Protein AF-0000000081272903 (afdb_homodimer)

Foldseek 3Di:
DPQFAFEDEPLRLVVLCVLLPVCPVPHPSVVLSVVLVVRYDYDQLLPDDPFADAAQWWFWKDFDPDDIDIATEHDPVPDDVVVRYHYCSDQVNVQRGNDGAQDWTWGADPVGDITIMHTNGGPDDCSSVVNRND/DPQFAFEDEPLRLVVLCVLLPVCPVPHPSVVLSVVLVVRYDYDQLLPDDPFADAAQWWFWKDFDPDDIDIATEHDPVPDDVVVRYDYCSDQVNVQRGNDGAQDWTWGADPVGDITIMHTNGGPDDCSSVVNRND

Radius of gyration: 18.12 Å; Cα contacts (8 Å, |Δi|>4): 608; chains: 2; bounding box: 40×52×43 Å

pLDDT: mean 89.99, std 9.62, range [36.0, 98.69]

Solvent-accessible surface area (backbone atoms only — not comparable to full-atom values): 13978 Å² total; per-residue (Å²): 128,79,77,67,67,21,58,34,31,66,66,53,50,51,52,50,50,50,54,20,53,72,66,31,73,46,20,65,60,30,54,45,46,49,49,54,55,72,53,39,50,74,40,59,45,90,69,53,66,71,62,40,36,39,72,61,12,29,34,32,28,32,26,86,91,32,49,74,42,68,36,30,30,29,55,63,81,61,33,35,54,86,75,34,22,36,22,41,79,30,45,64,28,40,37,43,48,23,34,34,60,68,37,74,33,60,31,62,38,86,78,69,48,77,44,61,38,32,29,68,38,68,79,39,38,37,45,65,74,67,39,72,85,105,130,80,76,66,66,22,57,34,30,67,64,53,50,51,51,48,50,50,54,21,51,71,66,30,74,46,21,65,62,29,53,46,47,50,49,54,55,73,56,38,50,73,39,60,45,90,70,54,65,69,60,39,37,39,73,61,12,30,34,32,28,32,26,85,90,31,48,76,42,68,37,29,30,29,56,62,80,61,33,34,56,87,76,36,21,36,22,41,80,30,45,64,29,39,36,42,49,23,34,36,60,69,38,74,33,59,31,62,40,86,79,68,49,77,44,62,38,33,29,68,36,69,79,39,37,38,46,64,72,67,38,70,85,106

Sequence (268 aa):
MSAAVIYLTELDLTRLENAAGRAGSGSPLAGLVDDLIARANVVPGDRIPADVVTMNSVVRVHAGAGTAQEWTLVYPDEANLAAARLSVLSPMGAALLGGRAGDEVHYAAPDGSTHALRIDVIVFQPEAAGHYTLMSAAVIYLTELDLTRLENAAGRAGSGSPLAGLVDDLIARANVVPGDRIPADVVTMNSVVRVHAGAGTAQEWTLVYPDEANLAAARLSVLSPMGAALLGGRAGDEVHYAAPDGSTHALRIDVIVFQPEAAGHYTL

Nearest PDB structures (foldseek):
  3bmb-assembly2_B  TM=7.850E-01  e=1.274E-12  Escherichia coli
  2pn0-assembly2_C  TM=7.617E-01  e=2.026E-10  Nitrosomonas europaea
  2pn0-assembly1_D  TM=7.521E-01  e=4.570E-10  Nitrosomonas europaea
  1grj-assembly1_A  TM=5.398E-01  e=1.660E-06  Escherichia coli
  6rin-assembly1_F  TM=5.614E-01  e=6.179E-06  Escherichia coli K-12

Organism: Ralstonia solanacearum (NCBI:txid305)

InterPro domains:
  IPR001437 Transcription elongation factor, GreA/GreB, C-terminal [PF01272] (49-119)
  IPR018151 Transcription elongation factor, GreA/GreB, conserved site [PS00830] (87-103)
  IPR023459 Transcription elongation factor GreA/GreB family [PTHR30437] (35-119)
  IPR036953 Transcription elongation factor GreA/GreB, C-terminal domain superfamily [G3DSA:3.10.50.30] (45-134)

Structure (mmCIF, N/CA/C/O backbone):
data_AF-0000000081272903-model_v1
#
loop_
_entity.id
_entity.type
_entity.pdbx_description
1 polymer 'Nucleoside diphosphate kinase regulator'
#
loop_
_atom_site.group_PDB
_atom_site.id
_atom_site.type_symbol
_atom_site.label_atom_id
_atom_site.label_alt_id
_atom_site.label_comp_id
_atom_site.label_asym_id
_atom_site.label_entity_id
_atom_site.label_seq_id
_atom_site.pdbx_PDB_ins_code
_atom_site.Cartn_x
_atom_site.Cartn_y
_atom_site.Cartn_z
_atom_site.occupancy
_atom_site.B_iso_or_equiv
_atom_site.auth_seq_id
_atom_site.auth_comp_id
_atom_site.auth_asym_id
_atom_site.auth_atom_id
_atom_site.pdbx_PDB_model_num
ATOM 1 N N . MET A 1 1 ? 3.104 2.467 22.656 1 36 1 MET A N 1
ATOM 2 C CA . MET A 1 1 ? 3.127 3.887 22.312 1 36 1 MET A CA 1
ATOM 3 C C . MET A 1 1 ? 1.883 4.277 21.531 1 36 1 MET A C 1
ATOM 5 O O . MET A 1 1 ? 1.346 3.473 20.766 1 36 1 MET A O 1
ATOM 9 N N . SER A 1 2 ? 1.029 5.129 22.047 1 46.06 2 SER A N 1
ATOM 10 C CA . SER A 1 2 ? -0.26 5.582 21.531 1 46.06 2 SER A CA 1
ATOM 11 C C . SER A 1 2 ? -0.153 6.016 20.078 1 46.06 2 SER A C 1
ATOM 13 O O . SER A 1 2 ? 0.824 6.66 19.688 1 46.06 2 SER A O 1
ATOM 15 N N . ALA A 1 3 ? -0.714 5.215 19.188 1 59.06 3 ALA A N 1
ATOM 16 C CA . ALA A 1 3 ? -0.724 5.664 17.797 1 59.06 3 ALA A CA 1
ATOM 17 C C . ALA A 1 3 ? -1.002 7.164 17.719 1 59.06 3 ALA A C 1
ATOM 19 O O . ALA A 1 3 ? -1.791 7.703 18.5 1 59.06 3 ALA A O 1
ATOM 20 N N . ALA A 1 4 ? -0.031 7.922 17.047 1 65.81 4 ALA A N 1
ATOM 21 C CA . ALA A 1 4 ? -0.204 9.359 16.828 1 65.81 4 ALA A CA 1
ATOM 22 C C . ALA A 1 4 ? -1.634 9.68 16.406 1 65.81 4 ALA A C 1
ATOM 24 O O . ALA A 1 4 ? -2.297 8.875 15.766 1 65.81 4 ALA A O 1
ATOM 25 N N . VAL A 1 5 ? -2.156 10.727 17.078 1 82.38 5 VAL A N 1
ATOM 26 C CA . VAL A 1 5 ? -3.459 11.242 16.672 1 82.38 5 VAL A CA 1
ATOM 27 C C . VAL A 1 5 ? -3.416 11.664 15.203 1 82.38 5 VAL A C 1
ATOM 29 O O . VAL A 1 5 ? -2.498 12.375 14.781 1 82.38 5 VAL A O 1
ATOM 32 N N . ILE A 1 6 ? -4.34 11.031 14.43 1 92.25 6 ILE A N 1
ATOM 33 C CA . ILE A 1 6 ? -4.445 11.391 13.016 1 92.25 6 ILE A CA 1
ATOM 34 C C . ILE A 1 6 ? -5.512 12.469 12.836 1 92.25 6 ILE A C 1
ATOM 36 O O . ILE A 1 6 ? -6.566 12.414 13.477 1 92.25 6 ILE A O 1
ATOM 40 N N . TYR A 1 7 ? -5.207 13.477 12.062 1 94.19 7 TYR A N 1
ATOM 41 C CA . TYR A 1 7 ? -6.148 14.555 11.781 1 94.19 7 TYR A CA 1
ATOM 42 C C . TYR A 1 7 ? -6.703 14.438 10.367 1 94.19 7 TYR A C 1
ATOM 44 O O . TYR A 1 7 ? -5.945 14.281 9.406 1 94.19 7 TYR A O 1
ATOM 52 N N . LEU A 1 8 ? -7.996 14.469 10.273 1 95 8 LEU A N 1
ATOM 53 C CA . LEU A 1 8 ? -8.695 14.531 8.992 1 95 8 LEU A CA 1
ATOM 54 C C . LEU A 1 8 ? -9.695 15.68 8.977 1 95 8 LEU A C 1
ATOM 56 O O . LEU A 1 8 ? -10.273 16.016 10.008 1 95 8 LEU A O 1
ATOM 60 N N . THR A 1 9 ? -9.82 16.281 7.801 1 96.31 9 THR A N 1
ATOM 61 C CA . THR A 1 9 ? -10.953 17.172 7.621 1 96.31 9 THR A CA 1
ATOM 62 C C . THR A 1 9 ? -12.203 16.406 7.195 1 96.31 9 THR A C 1
ATOM 64 O O . THR A 1 9 ? -12.109 15.234 6.809 1 96.31 9 THR A O 1
ATOM 67 N N . GLU A 1 10 ? -13.344 17.109 7.309 1 95.06 10 GLU A N 1
ATOM 68 C CA . GLU A 1 10 ? -14.57 16.484 6.82 1 95.06 10 GLU A CA 1
ATOM 69 C C . GLU A 1 10 ? -14.477 16.172 5.332 1 95.06 10 GLU A C 1
ATOM 71 O O . GLU A 1 10 ? -15.008 15.156 4.871 1 95.06 10 GLU A O 1
ATOM 76 N N . LEU A 1 11 ? -13.859 17.047 4.676 1 95.75 11 LEU A N 1
ATOM 77 C CA . LEU A 1 11 ? -13.672 16.844 3.244 1 95.75 11 LEU A CA 1
ATOM 78 C C . LEU A 1 11 ? -12.82 15.609 2.977 1 95.75 11 LEU A C 1
ATOM 80 O O . LEU A 1 11 ? -13.156 14.781 2.123 1 95.75 11 LEU A O 1
ATOM 84 N N . ASP A 1 12 ? -11.781 15.461 3.664 1 96.06 12 ASP A N 1
ATOM 85 C CA . ASP A 1 12 ? -10.898 14.312 3.496 1 96.06 12 ASP A CA 1
ATOM 86 C C . ASP A 1 12 ? -11.602 13.016 3.883 1 96.06 12 ASP A C 1
ATOM 88 O O . ASP A 1 12 ? -11.391 11.977 3.25 1 96.06 12 ASP A O 1
ATOM 92 N N . LEU A 1 13 ? -12.375 13.125 4.934 1 95.06 13 LEU A N 1
ATOM 93 C CA . LEU A 1 13 ? -13.164 11.961 5.34 1 95.06 13 LEU A CA 1
ATOM 94 C C . LEU A 1 13 ? -14.086 11.508 4.211 1 95.06 13 LEU A C 1
ATOM 96 O O . LEU A 1 13 ? -14.141 10.32 3.895 1 95.06 13 LEU A O 1
ATOM 100 N N . THR A 1 14 ? -14.719 12.438 3.605 1 95.25 14 THR A N 1
ATOM 101 C CA . THR A 1 14 ? -15.641 12.141 2.518 1 95.25 14 THR A CA 1
ATOM 102 C C . THR A 1 14 ? -14.898 11.547 1.323 1 95.25 14 THR A C 1
ATOM 104 O O . THR A 1 14 ? -15.352 10.57 0.725 1 95.25 14 THR A O 1
ATOM 107 N N . ARG A 1 15 ? -13.766 12.055 1.042 1 94.62 15 ARG A N 1
ATOM 108 C CA . ARG A 1 15 ? -12.977 11.578 -0.086 1 94.62 15 ARG A CA 1
ATOM 109 C C . ARG A 1 15 ? -12.484 10.156 0.15 1 94.62 15 ARG A C 1
ATOM 111 O O . ARG A 1 15 ? -12.5 9.328 -0.763 1 94.62 15 ARG A O 1
ATOM 118 N N . LEU A 1 16 ? -12.055 9.875 1.383 1 93 16 LEU A N 1
ATOM 119 C CA . LEU A 1 16 ? -11.602 8.531 1.725 1 93 16 LEU A CA 1
ATOM 120 C C . LEU A 1 16 ? -12.758 7.535 1.661 1 93 16 LEU A C 1
ATOM 122 O O . LEU A 1 16 ? -12.594 6.426 1.147 1 93 16 LEU A O 1
ATOM 126 N N . GLU A 1 17 ? -13.883 7.953 2.115 1 91.12 17 GLU A N 1
ATOM 127 C CA . GLU A 1 17 ? -15.07 7.098 2.062 1 91.12 17 GLU A CA 1
ATOM 128 C C . GLU A 1 17 ? -15.477 6.816 0.621 1 91.12 17 GLU A C 1
ATOM 130 O O . GLU A 1 17 ? -15.891 5.699 0.295 1 91.12 17 GLU A O 1
ATOM 135 N N . ASN A 1 18 ? -15.375 7.867 -0.172 1 90.38 18 ASN A N 1
ATOM 136 C CA . ASN A 1 18 ? -15.695 7.691 -1.585 1 90.38 18 ASN A CA 1
ATOM 137 C C . ASN A 1 18 ? -14.75 6.699 -2.256 1 90.38 18 ASN A C 1
ATOM 139 O O . ASN A 1 18 ? -15.18 5.887 -3.078 1 90.38 18 ASN A O 1
ATOM 143 N N . ALA A 1 19 ? -13.492 6.77 -1.883 1 84.88 19 ALA A N 1
ATOM 144 C CA . ALA A 1 19 ? -12.516 5.824 -2.416 1 84.88 19 ALA A CA 1
ATOM 145 C C . ALA A 1 19 ? -12.867 4.395 -2.018 1 84.88 19 ALA A C 1
ATOM 147 O O . ALA A 1 19 ? -12.797 3.479 -2.842 1 84.88 19 ALA A O 1
ATOM 148 N N . ALA A 1 20 ? -13.25 4.207 -0.806 1 84.12 20 ALA A N 1
ATOM 149 C CA . ALA A 1 20 ? -13.664 2.896 -0.312 1 84.12 20 ALA A CA 1
ATOM 150 C C . ALA A 1 20 ? -14.898 2.393 -1.056 1 84.12 20 ALA A C 1
ATOM 152 O O . ALA A 1 20 ? -15 1.205 -1.367 1 84.12 20 ALA A O 1
ATOM 153 N N . GLY A 1 21 ? -15.781 3.289 -1.26 1 82.25 21 GLY A N 1
ATOM 154 C CA . GLY A 1 21 ? -17 2.934 -1.964 1 82.25 21 GLY A CA 1
ATOM 155 C C . GLY A 1 21 ? -16.766 2.484 -3.393 1 82.25 21 GLY A C 1
ATOM 156 O O . GLY A 1 21 ? -17.406 1.561 -3.879 1 82.25 21 GLY A O 1
ATOM 157 N N . ARG A 1 22 ? -15.891 3.109 -4.031 1 78.06 22 ARG A N 1
ATOM 158 C CA . ARG A 1 22 ? -15.57 2.762 -5.414 1 78.06 22 ARG A CA 1
ATOM 159 C C . ARG A 1 22 ? -14.961 1.365 -5.5 1 78.06 22 ARG A C 1
ATOM 161 O O . ARG A 1 22 ? -15.125 0.674 -6.508 1 78.06 22 ARG A O 1
ATOM 168 N N . ALA A 1 23 ? -14.227 0.966 -4.5 1 73.44 23 ALA A N 1
ATOM 169 C CA . ALA A 1 23 ? -13.648 -0.373 -4.457 1 73.44 23 ALA A CA 1
ATOM 170 C C . ALA A 1 23 ? -14.727 -1.435 -4.27 1 73.44 23 ALA A C 1
ATOM 172 O O . ALA A 1 23 ? -14.5 -2.615 -4.551 1 73.44 23 ALA A O 1
ATOM 173 N N . GLY A 1 24 ? -15.977 -1.037 -3.896 1 70.31 24 GLY A N 1
ATOM 174 C CA . GLY A 1 24 ? -17.078 -1.964 -3.719 1 70.31 24 GLY A CA 1
ATOM 175 C C . GLY A 1 24 ? -17.375 -2.273 -2.262 1 70.31 24 GLY A C 1
ATOM 176 O O . GLY A 1 24 ? -16.469 -2.26 -1.426 1 70.31 24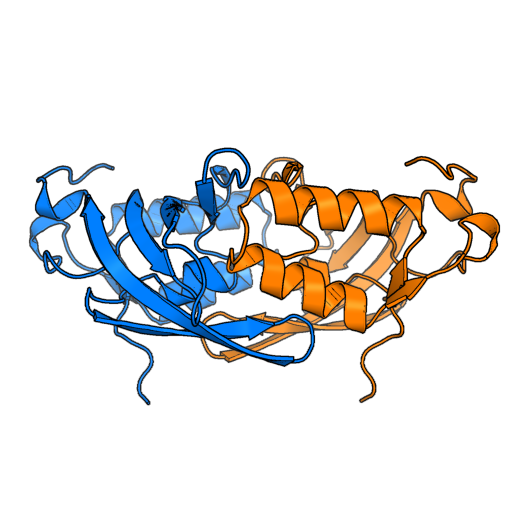 GLY A O 1
ATOM 177 N N . SER A 1 25 ? -18.656 -2.412 -2.043 1 65.19 25 SER A N 1
ATOM 178 C CA . SER A 1 25 ? -19.094 -2.756 -0.697 1 65.19 25 SER A CA 1
ATOM 179 C C . SER A 1 25 ? -18.453 -4.055 -0.219 1 65.19 25 SER A C 1
ATOM 181 O O . SER A 1 25 ? -18.422 -5.047 -0.952 1 65.19 25 SER A O 1
ATOM 183 N N . GLY A 1 26 ? -17.938 -3.951 0.959 1 72.81 26 GLY A N 1
ATOM 184 C CA . GLY A 1 26 ? -17.312 -5.145 1.512 1 72.81 26 GLY A CA 1
ATOM 185 C C . GLY A 1 26 ? -15.906 -5.379 0.997 1 72.81 26 GLY A C 1
ATOM 186 O O . GLY A 1 26 ? -15.336 -6.453 1.198 1 72.81 26 GLY A O 1
ATOM 187 N N . SER A 1 27 ? -15.477 -4.379 0.275 1 83.06 27 SER A N 1
ATOM 188 C CA . SER A 1 27 ? -14.125 -4.488 -0.263 1 83.06 27 SER A CA 1
ATOM 189 C C . SER A 1 27 ? -13.078 -4.449 0.849 1 83.06 27 SER A C 1
ATOM 191 O O . SER A 1 27 ? -13.234 -3.723 1.831 1 83.06 27 SER A O 1
ATOM 193 N N . PRO A 1 28 ? -12.047 -5.293 0.738 1 81.62 28 PRO A N 1
ATOM 194 C CA . PRO A 1 28 ? -10.945 -5.227 1.703 1 81.62 28 PRO A CA 1
ATOM 195 C C . PRO A 1 28 ? -10.383 -3.818 1.855 1 81.62 28 PRO A C 1
ATOM 197 O O . PRO A 1 28 ? -9.969 -3.43 2.951 1 81.62 28 PRO A O 1
ATOM 200 N N . LEU A 1 29 ? -10.453 -3.096 0.791 1 82.31 29 LEU A N 1
ATOM 201 C CA . LEU A 1 29 ? -9.984 -1.713 0.838 1 82.31 29 LEU A CA 1
ATOM 202 C C . LEU A 1 29 ? -10.883 -0.868 1.736 1 82.31 29 LEU A C 1
ATOM 204 O O . LEU A 1 29 ? -10.406 0.029 2.434 1 82.31 29 LEU A O 1
ATOM 208 N N . ALA A 1 30 ? -12.117 -1.149 1.712 1 86.88 30 ALA A N 1
ATOM 209 C CA . ALA A 1 30 ? -13.062 -0.449 2.58 1 86.88 30 ALA A CA 1
ATOM 210 C C . ALA A 1 30 ? -12.719 -0.67 4.051 1 86.88 30 ALA A C 1
ATOM 212 O O . ALA A 1 30 ? -12.828 0.251 4.863 1 86.88 30 ALA A O 1
ATOM 213 N N . GLY A 1 31 ? -12.328 -1.865 4.348 1 86.12 31 GLY A N 1
ATOM 214 C CA . GLY A 1 31 ? -11.922 -2.152 5.715 1 86.12 31 GLY A CA 1
ATOM 215 C C . GLY A 1 31 ? -10.719 -1.343 6.16 1 86.12 31 GLY A C 1
ATOM 216 O O . GLY A 1 31 ? -10.664 -0.864 7.293 1 86.12 31 GLY A O 1
ATOM 217 N N . LEU A 1 32 ? -9.789 -1.193 5.305 1 87.62 32 LEU A N 1
ATOM 218 C CA . LEU A 1 32 ? -8.594 -0.414 5.609 1 87.62 32 LEU A CA 1
ATOM 219 C C . LEU A 1 32 ? -8.945 1.057 5.816 1 87.62 32 LEU A C 1
ATOM 221 O O . LEU A 1 32 ? -8.406 1.703 6.719 1 87.62 32 LEU A O 1
ATOM 225 N N . VAL A 1 33 ? -9.773 1.562 5.004 1 89.12 33 VAL A N 1
ATOM 226 C CA . VAL A 1 33 ? -10.219 2.947 5.129 1 89.12 33 VAL A CA 1
ATOM 227 C C . VAL A 1 33 ? -10.93 3.143 6.469 1 89.12 33 VAL A C 1
ATOM 229 O O . VAL A 1 33 ? -10.68 4.125 7.168 1 89.12 33 VAL A O 1
ATOM 232 N N . ASP A 1 34 ? -11.805 2.203 6.766 1 88.44 34 ASP A N 1
ATOM 233 C CA . ASP A 1 34 ? -12.523 2.264 8.039 1 88.44 34 ASP A CA 1
ATOM 234 C C . ASP A 1 34 ? -11.547 2.311 9.211 1 88.44 34 ASP A C 1
ATOM 236 O O . ASP A 1 34 ? -11.766 3.057 10.172 1 88.44 34 ASP A O 1
ATOM 240 N N . ASP A 1 35 ? -10.562 1.565 9.148 1 87.88 35 ASP A N 1
ATOM 241 C CA . ASP A 1 35 ? -9.555 1.533 10.211 1 87.88 35 ASP A CA 1
ATOM 242 C C . ASP A 1 35 ? -8.852 2.881 10.336 1 87.88 35 ASP A C 1
ATOM 244 O O . ASP A 1 35 ? -8.586 3.344 11.453 1 87.88 35 ASP A O 1
ATOM 248 N N . LEU A 1 36 ? -8.547 3.443 9.219 1 88.25 36 LEU A N 1
ATOM 249 C CA . LEU A 1 36 ? -7.91 4.754 9.211 1 88.25 36 LEU A CA 1
ATOM 250 C C . LEU A 1 36 ? -8.82 5.805 9.844 1 88.25 36 LEU A C 1
ATOM 252 O O . LEU A 1 36 ? -8.383 6.578 10.695 1 88.25 36 LEU A O 1
ATOM 256 N N . ILE A 1 37 ? -10.031 5.773 9.484 1 89.25 37 ILE A N 1
ATOM 257 C CA . ILE A 1 37 ? -11.008 6.754 9.945 1 89.25 37 ILE A CA 1
ATOM 258 C C . ILE A 1 37 ? -11.242 6.582 11.445 1 89.25 37 ILE A C 1
ATOM 260 O O . ILE A 1 37 ? -11.422 7.562 12.172 1 89.25 37 ILE A O 1
ATOM 264 N N . ALA A 1 38 ? -11.242 5.375 11.875 1 88.44 38 ALA A N 1
ATOM 265 C CA . ALA A 1 38 ? -11.492 5.078 13.281 1 88.44 38 ALA A CA 1
ATOM 266 C C . ALA A 1 38 ? -10.422 5.711 14.172 1 88.44 38 ALA A C 1
ATOM 268 O O . ALA A 1 38 ? -10.672 5.992 15.352 1 88.44 38 ALA A O 1
ATOM 269 N N . ARG A 1 39 ? -9.328 6.027 13.656 1 88.5 39 ARG A N 1
ATOM 270 C CA . ARG A 1 39 ? -8.219 6.598 14.414 1 88.5 39 ARG A CA 1
ATOM 271 C C . ARG A 1 39 ? -8.211 8.125 14.32 1 88.5 39 ARG A C 1
ATOM 273 O O . ARG A 1 39 ? -7.496 8.797 15.062 1 88.5 39 ARG A O 1
ATOM 280 N N . ALA A 1 40 ? -8.984 8.625 13.508 1 91.69 40 ALA A N 1
ATOM 281 C CA . ALA A 1 40 ? -8.828 10.016 13.109 1 91.69 40 ALA A CA 1
ATOM 282 C C . ALA A 1 40 ? -9.602 10.953 14.031 1 91.69 40 ALA A C 1
ATOM 284 O O . ALA A 1 40 ? -10.719 10.633 14.453 1 91.69 40 ALA A O 1
ATOM 285 N N . ASN A 1 41 ? -9.023 12.023 14.414 1 94.44 41 ASN A N 1
ATOM 286 C CA . ASN A 1 41 ? -9.711 13.211 14.906 1 94.44 41 ASN A CA 1
ATOM 287 C C . ASN A 1 41 ? -10.156 14.117 13.766 1 94.44 41 ASN A C 1
ATOM 289 O O . ASN A 1 41 ? -9.336 14.773 13.125 1 94.44 41 ASN A O 1
ATOM 293 N N . VAL A 1 42 ? -11.484 14.156 13.547 1 95.69 42 VAL A N 1
ATOM 294 C CA . VAL A 1 42 ? -12.016 14.938 12.438 1 95.69 42 VAL A CA 1
ATOM 295 C C . VAL A 1 42 ? -12.227 16.391 12.875 1 95.69 42 VAL A C 1
ATOM 297 O O . VAL A 1 42 ? -13.016 16.656 13.781 1 95.69 42 VAL A O 1
ATOM 300 N N . VAL A 1 43 ? -11.578 17.344 12.227 1 95.81 43 VAL A N 1
ATOM 301 C CA . VAL A 1 43 ? -11.641 18.75 12.609 1 95.81 43 VAL A CA 1
ATOM 302 C C . VAL A 1 43 ? -11.719 19.625 11.359 1 95.81 43 VAL A C 1
ATOM 304 O O . VAL A 1 43 ? -11.352 19.188 10.266 1 95.81 43 VAL A O 1
ATOM 307 N N . PRO A 1 44 ? -12.297 20.875 11.555 1 96.12 44 PRO A N 1
ATOM 308 C CA . PRO A 1 44 ? -12.188 21.828 10.438 1 96.12 44 PRO A CA 1
ATOM 309 C C . PRO A 1 44 ? -10.742 22.094 10.031 1 96.12 44 PRO A C 1
ATOM 311 O O . PRO A 1 44 ? -9.836 22.016 10.867 1 96.12 44 PRO A O 1
ATOM 314 N N . GLY A 1 45 ? -10.562 22.375 8.727 1 95.38 45 GLY A N 1
ATOM 315 C CA . GLY A 1 45 ? -9.234 22.578 8.18 1 95.38 45 GLY A CA 1
ATOM 316 C C . GLY A 1 45 ? -8.438 23.625 8.938 1 95.38 45 GLY A C 1
ATOM 317 O O . GLY A 1 45 ? -7.219 23.5 9.094 1 95.38 45 GLY A O 1
ATOM 318 N N . ASP A 1 46 ? -9.102 24.656 9.43 1 95.12 46 ASP A N 1
ATOM 319 C CA . ASP A 1 46 ? -8.414 25.75 10.094 1 95.12 46 ASP A CA 1
ATOM 320 C C . ASP A 1 46 ? -8.039 25.391 11.531 1 95.12 46 ASP A C 1
ATOM 322 O O . ASP A 1 46 ? -7.371 26.156 12.219 1 95.12 46 ASP A O 1
ATOM 326 N N . ARG A 1 47 ? -8.367 24.172 11.984 1 95.75 47 ARG A N 1
ATOM 327 C CA . ARG A 1 47 ? -8.031 23.703 13.328 1 95.75 47 ARG A CA 1
ATOM 328 C C . ARG A 1 47 ? -6.938 22.641 13.281 1 95.75 47 ARG A C 1
ATOM 330 O O . ARG A 1 47 ? -6.523 22.125 14.312 1 95.75 47 ARG A O 1
ATOM 337 N N . ILE A 1 48 ? -6.473 22.344 12.078 1 95.31 48 ILE A N 1
ATOM 338 C CA . ILE A 1 48 ? -5.379 21.391 11.93 1 95.31 48 ILE A CA 1
ATOM 339 C C . ILE A 1 48 ? -4.062 22.047 12.344 1 95.31 48 ILE A C 1
ATOM 341 O O . ILE A 1 48 ? -3.713 23.125 11.836 1 95.31 48 ILE A O 1
ATOM 345 N N . PRO A 1 49 ? -3.398 21.344 13.281 1 95.62 49 PRO A N 1
ATOM 346 C CA . PRO A 1 49 ? -2.072 21.875 13.594 1 95.62 49 PRO A CA 1
ATOM 347 C C . PRO A 1 49 ? -1.162 21.953 12.367 1 95.62 49 PRO A C 1
ATOM 349 O O . PRO A 1 49 ? -1.187 21.047 11.531 1 95.62 49 PRO A O 1
ATOM 352 N N . ALA A 1 50 ? -0.323 22.969 12.289 1 95.38 50 ALA A N 1
ATOM 353 C CA . ALA A 1 50 ? 0.487 23.25 11.102 1 95.38 50 ALA A CA 1
ATOM 354 C C . ALA A 1 50 ? 1.645 22.266 10.984 1 95.38 50 ALA A C 1
ATOM 356 O O . ALA A 1 50 ? 2.27 22.141 9.93 1 95.38 50 ALA A O 1
ATOM 357 N N . ASP A 1 51 ? 1.885 21.531 12.023 1 95.06 51 ASP A N 1
ATOM 358 C CA . ASP A 1 51 ? 3.1 20.719 12.047 1 95.06 51 ASP A CA 1
ATOM 359 C C . ASP A 1 51 ? 2.766 19.234 11.984 1 95.06 51 ASP A C 1
ATOM 361 O O . ASP A 1 51 ? 3.551 18.391 12.438 1 95.06 51 ASP A O 1
ATOM 365 N N . VAL A 1 52 ? 1.618 18.906 11.484 1 96.81 52 VAL A N 1
ATOM 366 C CA . VAL A 1 52 ? 1.242 17.5 11.352 1 96.81 52 VAL A CA 1
ATOM 367 C C . VAL A 1 52 ? 1.063 17.156 9.875 1 96.81 52 VAL A C 1
ATOM 369 O O . VAL A 1 52 ? 0.683 18.016 9.07 1 96.81 52 VAL A O 1
ATOM 372 N N . VAL A 1 53 ? 1.397 15.938 9.531 1 97.81 53 VAL A N 1
ATOM 373 C CA . VAL A 1 53 ? 1.18 15.445 8.172 1 97.81 53 VAL A CA 1
ATOM 374 C C . VAL A 1 53 ? -0.312 15.211 7.945 1 97.81 53 VAL A C 1
ATOM 376 O O . VAL A 1 53 ? -0.964 14.516 8.727 1 97.81 53 VAL A O 1
ATOM 379 N N . THR A 1 54 ? -0.894 15.82 6.953 1 97.56 54 THR A N 1
ATOM 380 C CA . THR A 1 54 ? -2.279 15.617 6.539 1 97.56 54 THR A CA 1
ATOM 381 C C . THR A 1 54 ? -2.348 15.141 5.09 1 97.56 54 THR A C 1
ATOM 383 O O . THR A 1 54 ? -1.315 14.922 4.457 1 97.56 54 THR A O 1
ATOM 386 N N . MET A 1 55 ? -3.557 14.867 4.602 1 97.06 55 MET A N 1
ATOM 387 C CA . MET A 1 55 ? -3.691 14.523 3.188 1 97.06 55 MET A CA 1
ATOM 388 C C . MET A 1 55 ? -3.086 15.609 2.303 1 97.06 55 MET A C 1
ATOM 390 O O . MET A 1 55 ? -3.186 16.797 2.611 1 97.06 55 MET A O 1
ATOM 394 N N . ASN A 1 56 ? -2.41 15.141 1.251 1 98.12 56 ASN A N 1
ATOM 395 C CA . ASN A 1 56 ? -1.787 15.992 0.243 1 98.12 56 ASN A CA 1
ATOM 396 C C . ASN A 1 56 ? -0.608 16.766 0.819 1 98.12 56 ASN A C 1
ATOM 398 O O . ASN A 1 56 ? -0.116 17.719 0.194 1 98.12 56 ASN A O 1
ATOM 402 N N . SER A 1 57 ? -0.163 16.391 1.975 1 98.38 57 SER A N 1
ATOM 403 C CA . SER A 1 57 ? 1.093 16.938 2.477 1 98.38 57 SER A CA 1
ATOM 404 C C . SER A 1 57 ? 2.279 16.438 1.656 1 98.38 57 SER A C 1
ATOM 406 O O . SER A 1 57 ? 2.26 15.32 1.14 1 98.38 57 SER A O 1
ATOM 408 N N . VAL A 1 58 ? 3.24 17.297 1.53 1 98.5 58 VAL A N 1
ATOM 409 C CA . VAL A 1 58 ? 4.551 16.906 1.021 1 98.5 58 VAL A CA 1
ATOM 410 C C . VAL A 1 58 ? 5.543 16.797 2.174 1 98.5 58 VAL A C 1
ATOM 412 O O . VAL A 1 58 ? 5.723 17.75 2.938 1 98.5 58 VAL A O 1
ATOM 415 N N . VAL A 1 59 ? 6.121 15.625 2.312 1 98 59 VAL A N 1
ATOM 416 C CA . VAL A 1 59 ? 7.023 15.383 3.434 1 98 59 VAL A CA 1
ATOM 417 C C . VAL A 1 59 ? 8.375 14.891 2.912 1 98 59 VAL A C 1
ATOM 419 O O . VAL A 1 59 ? 8.438 14.18 1.905 1 98 59 VAL A O 1
ATOM 422 N N . ARG A 1 60 ? 9.406 15.344 3.535 1 97.81 60 ARG A N 1
ATOM 423 C CA . ARG A 1 60 ? 10.734 14.781 3.328 1 97.81 60 ARG A CA 1
ATOM 424 C C . ARG A 1 60 ? 11.078 13.766 4.418 1 97.81 60 ARG A C 1
ATOM 426 O O . ARG A 1 60 ? 11 14.078 5.605 1 97.81 60 ARG A O 1
ATOM 433 N N . VAL A 1 61 ? 11.414 12.562 3.951 1 96.19 61 VAL A N 1
ATOM 434 C CA . VAL A 1 61 ? 11.633 11.477 4.898 1 96.19 61 VAL A CA 1
ATOM 435 C C . VAL A 1 61 ? 12.914 10.734 4.535 1 96.19 61 VAL A C 1
ATOM 437 O O . VAL A 1 61 ? 13.406 10.836 3.408 1 96.19 61 VAL A O 1
ATOM 440 N N . HIS A 1 62 ? 13.445 10.016 5.5 1 94.88 62 HIS A N 1
ATOM 441 C CA . HIS A 1 62 ? 14.523 9.078 5.215 1 94.88 62 HIS A CA 1
ATOM 442 C C . HIS A 1 62 ? 14.438 7.852 6.125 1 94.88 62 HIS A C 1
ATOM 444 O O . HIS A 1 62 ? 13.875 7.922 7.215 1 94.88 62 HIS A O 1
ATOM 450 N N . ALA A 1 63 ? 14.93 6.766 5.605 1 90.38 63 ALA A N 1
ATOM 451 C CA . ALA A 1 63 ? 15.047 5.523 6.363 1 90.38 63 ALA A CA 1
ATOM 452 C C . ALA A 1 63 ? 16.5 5.223 6.715 1 90.38 63 ALA A C 1
ATOM 454 O O . ALA A 1 63 ? 17.344 5.09 5.824 1 90.38 63 ALA A O 1
ATOM 455 N N . GLY A 1 64 ? 16.719 5.09 8 1 87.94 64 GLY A N 1
ATOM 456 C CA . GLY A 1 64 ? 18.078 4.82 8.43 1 87.94 64 GLY A CA 1
ATOM 457 C C . GLY A 1 64 ? 19.078 5.816 7.875 1 87.94 64 GLY A C 1
ATOM 458 O O . GLY A 1 64 ? 18.906 7.027 8.016 1 87.94 64 GLY A O 1
ATOM 459 N N . ALA A 1 65 ? 20.125 5.223 7.219 1 83.62 65 ALA A N 1
ATOM 460 C CA . ALA A 1 65 ? 21.188 6.059 6.68 1 83.62 65 ALA A CA 1
ATOM 461 C C . ALA A 1 65 ? 20.938 6.379 5.207 1 83.62 65 ALA A C 1
ATOM 463 O O . ALA A 1 65 ? 21.859 6.82 4.5 1 83.62 65 ALA A O 1
ATOM 464 N N . GLY A 1 66 ? 19.797 6.141 4.809 1 84.81 66 GLY A N 1
ATOM 465 C CA . GLY A 1 66 ? 19.5 6.355 3.402 1 84.81 66 GLY A CA 1
ATOM 466 C C . GLY A 1 66 ? 19.312 7.82 3.047 1 84.81 66 GLY A C 1
ATOM 467 O O . GLY A 1 66 ? 19.391 8.688 3.92 1 84.81 66 GLY A O 1
ATOM 468 N N . THR A 1 67 ? 19.125 8.039 1.791 1 87.94 67 THR A N 1
ATOM 469 C CA . THR A 1 67 ? 18.953 9.398 1.282 1 87.94 67 THR A CA 1
ATOM 470 C C . THR A 1 67 ? 17.531 9.891 1.553 1 87.94 67 THR A C 1
ATOM 472 O O . THR A 1 67 ? 16.578 9.125 1.472 1 87.94 67 THR A O 1
ATOM 475 N N . ALA A 1 68 ? 17.484 11.227 1.858 1 93.19 68 ALA A N 1
ATOM 476 C CA . ALA A 1 68 ? 16.172 11.852 2.066 1 93.19 68 ALA A CA 1
ATOM 477 C C . ALA A 1 68 ? 15.383 11.906 0.765 1 93.19 68 ALA A C 1
ATOM 479 O O . ALA A 1 68 ? 15.945 12.172 -0.301 1 93.19 68 ALA A O 1
ATOM 480 N N . GLN A 1 69 ? 14.109 11.609 0.907 1 93.38 69 GLN A N 1
ATOM 481 C CA . GLN A 1 69 ? 13.211 11.648 -0.241 1 93.38 69 GLN A CA 1
ATOM 482 C C . GLN A 1 69 ? 11.922 12.398 0.094 1 93.38 69 GLN A C 1
ATOM 484 O O . GLN A 1 69 ? 11.445 12.352 1.231 1 93.38 69 GLN A O 1
ATOM 489 N N . GLU A 1 70 ? 11.391 12.992 -0.958 1 95.62 70 GLU A N 1
ATOM 490 C CA . GLU A 1 70 ? 10.125 13.695 -0.769 1 95.62 70 GLU A CA 1
ATOM 491 C C . GLU A 1 70 ? 8.953 12.883 -1.319 1 95.62 70 GLU A C 1
ATOM 493 O O . GLU A 1 70 ? 9.062 12.281 -2.391 1 95.62 70 GLU A O 1
ATOM 498 N N . TRP A 1 71 ? 7.934 12.875 -0.536 1 94.88 71 TRP A N 1
ATOM 499 C CA . TRP A 1 71 ? 6.711 12.164 -0.904 1 94.88 71 TRP A CA 1
ATOM 500 C C . TRP A 1 71 ? 5.484 13.047 -0.689 1 94.88 71 TRP A C 1
ATOM 502 O O . TRP A 1 71 ? 5.438 13.836 0.26 1 94.88 71 TRP A O 1
ATOM 512 N N . THR A 1 72 ? 4.555 12.883 -1.595 1 97.44 72 THR A N 1
ATOM 513 C CA . THR A 1 72 ? 3.229 13.453 -1.373 1 97.44 72 THR A CA 1
ATOM 514 C C . THR A 1 72 ? 2.256 12.383 -0.886 1 97.44 72 THR A C 1
ATOM 516 O O . THR A 1 72 ? 2.127 11.32 -1.507 1 97.44 72 THR A O 1
ATOM 519 N N . LEU A 1 73 ? 1.652 12.609 0.248 1 97.25 73 LEU A N 1
ATOM 520 C CA . LEU A 1 73 ? 0.641 11.688 0.752 1 97.25 73 LEU A CA 1
ATOM 521 C C . LEU A 1 73 ? -0.694 11.906 0.049 1 97.25 73 LEU A C 1
ATOM 523 O O . LEU A 1 73 ? -1.27 13 0.126 1 97.25 73 LEU A O 1
ATOM 527 N N . VAL A 1 74 ? -1.209 10.836 -0.588 1 96.25 74 VAL A N 1
ATOM 528 C CA . VAL A 1 74 ? -2.371 11.055 -1.443 1 96.25 74 VAL A CA 1
ATOM 529 C C . VAL A 1 74 ? -3.434 10 -1.149 1 96.25 74 VAL A C 1
ATOM 531 O O . VAL A 1 74 ? -3.184 9.047 -0.405 1 96.25 74 VAL A O 1
ATOM 534 N N . TYR A 1 75 ? -4.633 10.25 -1.738 1 93.69 75 TYR A N 1
ATOM 535 C CA . TYR A 1 75 ? -5.711 9.266 -1.72 1 93.69 75 TYR A CA 1
ATOM 536 C C . TYR A 1 75 ? -5.359 8.055 -2.572 1 93.69 75 TYR A C 1
ATOM 538 O O . TYR A 1 75 ? -4.547 8.148 -3.496 1 93.69 75 TYR A O 1
ATOM 546 N N . PRO A 1 76 ? -6.031 6.953 -2.244 1 89.19 76 PRO A N 1
ATOM 547 C CA . PRO A 1 76 ? -5.672 5.707 -2.924 1 89.19 76 PRO A CA 1
ATOM 548 C C . PRO A 1 76 ? -5.766 5.816 -4.445 1 89.19 76 PRO A C 1
ATOM 550 O O . PRO A 1 76 ? -4.91 5.289 -5.16 1 89.19 76 PRO A O 1
ATOM 553 N N . ASP A 1 77 ? -6.664 6.605 -5.008 1 86.5 77 ASP A N 1
ATOM 554 C CA . ASP A 1 77 ? -6.891 6.695 -6.445 1 86.5 77 ASP A CA 1
ATOM 555 C C . ASP A 1 77 ? -5.844 7.582 -7.113 1 86.5 77 ASP A C 1
ATOM 557 O O . ASP A 1 77 ? -5.715 7.586 -8.344 1 86.5 77 ASP A O 1
ATOM 561 N N . GLU A 1 78 ? -5.086 8.211 -6.359 1 90.44 78 GLU A N 1
ATOM 562 C CA . GLU A 1 78 ? -4.094 9.141 -6.883 1 90.44 78 GLU A CA 1
ATOM 563 C C . GLU A 1 78 ? -2.682 8.594 -6.73 1 90.44 78 GLU A C 1
ATOM 565 O O . GLU A 1 78 ? -1.711 9.234 -7.145 1 90.44 78 GLU A O 1
ATOM 570 N N . ALA A 1 79 ? -2.568 7.488 -6.086 1 88.94 79 ALA A N 1
ATOM 571 C CA . ALA A 1 79 ? -1.258 6.902 -5.816 1 88.94 79 ALA A CA 1
ATOM 572 C C . ALA A 1 79 ? -0.493 6.652 -7.113 1 88.94 79 ALA A C 1
ATOM 574 O O . ALA A 1 79 ? -1.073 6.211 -8.109 1 88.94 79 ALA A O 1
ATOM 575 N N . ASN A 1 80 ? 0.76 7.051 -7.133 1 86.62 80 ASN A N 1
ATOM 576 C CA . ASN A 1 80 ? 1.696 6.891 -8.242 1 86.62 80 ASN A CA 1
ATOM 577 C C . ASN A 1 80 ? 3.145 6.941 -7.762 1 86.62 80 ASN A C 1
ATOM 579 O O . ASN A 1 80 ? 3.723 8.023 -7.633 1 86.62 80 ASN A O 1
ATOM 583 N N . LEU A 1 81 ? 3.703 5.84 -7.602 1 84.56 81 LEU A N 1
ATOM 584 C CA . LEU A 1 81 ? 5.027 5.754 -6.996 1 84.56 81 LEU A CA 1
ATOM 585 C C . LEU A 1 81 ? 6.07 6.453 -7.863 1 84.56 81 LEU A C 1
ATOM 587 O O . LEU A 1 81 ? 6.965 7.121 -7.348 1 84.56 81 LEU A O 1
ATOM 591 N N . ALA A 1 82 ? 5.953 6.305 -9.164 1 82.31 82 ALA A N 1
ATOM 592 C CA . ALA A 1 82 ? 6.906 6.934 -10.07 1 82.31 82 ALA A CA 1
ATOM 593 C C . ALA A 1 82 ? 6.871 8.453 -9.945 1 82.31 82 ALA A C 1
ATOM 595 O O . ALA A 1 82 ? 7.871 9.133 -10.188 1 82.31 82 ALA A O 1
ATOM 596 N N . ALA A 1 83 ? 5.777 8.961 -9.539 1 87.44 83 ALA A N 1
ATOM 597 C CA . ALA A 1 83 ? 5.617 10.406 -9.383 1 87.44 83 ALA A CA 1
ATOM 598 C C . ALA A 1 83 ? 5.75 10.812 -7.918 1 87.44 83 ALA A C 1
ATOM 600 O O . ALA A 1 83 ? 5.34 11.914 -7.535 1 87.44 83 ALA A O 1
ATOM 601 N N . ALA A 1 84 ? 6.184 9.906 -7.043 1 89.62 84 ALA A N 1
ATOM 602 C CA . ALA A 1 84 ? 6.41 10.125 -5.617 1 89.62 84 ALA A CA 1
ATOM 603 C C . ALA A 1 84 ? 5.105 10.453 -4.898 1 89.62 84 ALA A C 1
ATOM 605 O O . ALA A 1 84 ? 5.074 11.32 -4.023 1 89.62 84 ALA A O 1
ATOM 606 N N . ARG A 1 85 ? 4.066 9.836 -5.352 1 93.12 85 ARG A N 1
ATOM 607 C CA . ARG A 1 85 ? 2.758 9.953 -4.715 1 93.12 85 ARG A CA 1
ATOM 608 C C . ARG A 1 85 ? 2.404 8.68 -3.949 1 93.12 85 ARG A C 1
ATOM 610 O O . ARG A 1 85 ? 2.096 7.652 -4.555 1 93.12 85 ARG A O 1
ATOM 617 N N . LEU A 1 86 ? 2.426 8.789 -2.658 1 92.69 86 LEU A N 1
ATOM 618 C CA . LEU A 1 86 ? 2.273 7.656 -1.756 1 92.69 86 LEU A CA 1
ATOM 619 C C . LEU A 1 86 ? 0.84 7.559 -1.243 1 92.69 86 LEU A C 1
ATOM 621 O O . LEU A 1 86 ? 0.323 8.508 -0.647 1 92.69 86 LEU A O 1
ATOM 625 N N . SER A 1 87 ? 0.283 6.441 -1.427 1 91.44 87 SER A N 1
ATOM 626 C CA . SER A 1 87 ? -1.074 6.227 -0.937 1 91.44 87 SER A CA 1
ATOM 627 C C . SER A 1 87 ? -1.117 6.219 0.588 1 91.44 87 SER A C 1
ATOM 629 O O . SER A 1 87 ? -0.249 5.629 1.235 1 91.44 87 SER A O 1
ATOM 631 N N . VAL A 1 88 ? -2.221 6.758 1.104 1 93.62 88 VAL A N 1
ATOM 632 C CA . VAL A 1 88 ? -2.418 6.777 2.551 1 93.62 88 VAL A CA 1
ATOM 633 C C . VAL A 1 88 ? -2.713 5.363 3.051 1 93.62 88 VAL A C 1
ATOM 635 O O . VAL A 1 88 ? -2.553 5.074 4.238 1 93.62 88 VAL A O 1
ATOM 638 N N . LEU A 1 89 ? -3.137 4.438 2.152 1 88.88 89 LEU A N 1
ATOM 639 C CA . LEU A 1 89 ? -3.488 3.086 2.568 1 88.88 89 LEU A CA 1
ATOM 640 C C . LEU A 1 89 ? -2.279 2.158 2.488 1 88.88 89 LEU A C 1
ATOM 642 O O . LEU A 1 89 ? -2.369 0.982 2.844 1 88.88 89 LEU A O 1
ATOM 646 N N . SER A 1 90 ? -1.183 2.631 2 1 87.75 90 SER A N 1
ATOM 647 C CA . SER A 1 90 ? 0.057 1.863 2.027 1 87.75 90 SER A CA 1
ATOM 648 C C . SER A 1 90 ? 0.653 1.824 3.432 1 87.75 90 SER A C 1
ATOM 650 O O . SER A 1 90 ? 0.324 2.662 4.273 1 87.75 90 SER A O 1
ATOM 652 N N . PRO A 1 91 ? 1.562 0.941 3.648 1 87.75 91 PRO A N 1
ATOM 653 C CA . PRO A 1 91 ? 2.184 0.855 4.973 1 87.75 91 PRO A CA 1
ATOM 654 C C . PRO A 1 91 ? 2.883 2.15 5.383 1 87.75 91 PRO A C 1
ATOM 656 O O . PRO A 1 91 ? 2.662 2.652 6.488 1 87.75 91 PRO A O 1
ATOM 659 N N . MET A 1 92 ? 3.607 2.705 4.504 1 90.25 92 MET A N 1
ATOM 660 C CA . MET A 1 92 ? 4.332 3.938 4.805 1 90.25 92 MET A CA 1
ATOM 661 C C . MET A 1 92 ? 3.373 5.117 4.918 1 90.25 92 MET A C 1
ATOM 663 O O . MET A 1 92 ? 3.504 5.945 5.824 1 90.25 92 MET A O 1
ATOM 667 N N . GLY A 1 93 ? 2.467 5.18 3.973 1 92.75 93 GLY A N 1
ATOM 668 C CA . GLY A 1 93 ? 1.519 6.281 3.984 1 92.75 93 GLY A CA 1
ATOM 669 C C . GLY A 1 93 ? 0.713 6.363 5.266 1 92.75 93 GLY A C 1
ATOM 670 O O . GLY A 1 93 ? 0.583 7.441 5.855 1 92.75 93 GLY A O 1
ATOM 671 N N . ALA A 1 94 ? 0.224 5.27 5.691 1 91.19 94 ALA A N 1
ATOM 672 C CA . ALA A 1 94 ? -0.571 5.219 6.918 1 91.19 94 ALA A CA 1
ATOM 673 C C . ALA A 1 94 ? 0.264 5.617 8.133 1 91.19 94 ALA A C 1
ATOM 675 O O . ALA A 1 94 ? -0.239 6.262 9.055 1 91.19 94 ALA A O 1
ATOM 676 N N . ALA A 1 95 ? 1.493 5.285 8.125 1 91.5 95 ALA A N 1
ATOM 677 C CA . ALA A 1 95 ? 2.396 5.602 9.234 1 91.5 95 ALA A CA 1
ATOM 678 C C . ALA A 1 95 ? 2.709 7.094 9.273 1 91.5 95 ALA A C 1
ATOM 680 O O . ALA A 1 95 ? 2.941 7.656 10.344 1 91.5 95 ALA A O 1
ATOM 681 N N . LEU A 1 96 ? 2.648 7.734 8.164 1 95.5 96 LEU A N 1
ATOM 682 C CA . LEU A 1 96 ? 3.029 9.141 8.055 1 95.5 96 LEU A CA 1
ATOM 683 C C . LEU A 1 96 ? 1.886 10.047 8.5 1 95.5 96 LEU A C 1
ATOM 685 O O . LEU A 1 96 ? 2.121 11.109 9.078 1 95.5 96 LEU A O 1
ATOM 689 N N . LEU A 1 97 ? 0.692 9.648 8.18 1 96.19 97 LEU A N 1
ATOM 690 C CA . LEU A 1 97 ? -0.47 10.477 8.477 1 96.19 97 LEU A CA 1
ATOM 691 C C . LEU A 1 97 ? -0.551 10.781 9.969 1 96.19 97 LEU A C 1
ATOM 693 O O . LEU A 1 97 ? -0.522 9.867 10.797 1 96.19 97 LEU A O 1
ATOM 697 N N . GLY A 1 98 ? -0.547 12.07 10.281 1 95.75 98 GLY A N 1
ATOM 698 C CA . GLY A 1 98 ? -0.634 12.492 11.672 1 95.75 98 GLY A CA 1
ATOM 699 C C . GLY A 1 98 ? 0.722 12.711 12.312 1 95.75 98 GLY A C 1
ATOM 700 O O . GLY A 1 98 ? 0.811 13.234 13.422 1 95.75 98 GLY A O 1
ATOM 701 N N . GLY A 1 99 ? 1.78 12.266 11.641 1 95.94 99 GLY A N 1
ATOM 702 C CA . GLY A 1 99 ? 3.121 12.477 12.164 1 95.94 99 GLY A CA 1
ATOM 703 C C . GLY A 1 99 ? 3.545 13.93 12.148 1 95.94 99 GLY A C 1
ATOM 704 O O . GLY A 1 99 ? 2.885 14.773 11.531 1 95.94 99 GLY A O 1
ATOM 705 N N . ARG A 1 100 ? 4.645 14.18 12.922 1 96.94 100 ARG A N 1
ATOM 706 C CA . ARG A 1 100 ? 5.227 15.516 12.969 1 96.94 100 ARG A CA 1
ATOM 707 C C . ARG A 1 100 ? 6.68 15.5 12.516 1 96.94 100 ARG A C 1
ATOM 709 O O . ARG A 1 100 ? 7.34 14.461 12.57 1 96.94 100 ARG A O 1
ATOM 716 N N . ALA A 1 101 ? 7.055 16.75 12.07 1 96.56 101 ALA A N 1
ATOM 717 C CA . ALA A 1 101 ? 8.484 16.844 11.781 1 96.56 101 ALA A CA 1
ATOM 718 C C . ALA A 1 101 ? 9.32 16.453 12.992 1 96.56 101 ALA A C 1
ATOM 720 O O . ALA A 1 101 ? 9.031 16.859 14.117 1 96.56 101 ALA A O 1
ATOM 721 N N . GLY A 1 102 ? 10.234 15.594 12.703 1 96.12 102 GLY A N 1
ATOM 722 C CA . GLY A 1 102 ? 11.094 15.125 13.781 1 96.12 102 GLY A CA 1
ATOM 723 C C . GLY A 1 102 ? 10.703 13.758 14.305 1 96.12 102 GLY A C 1
ATOM 724 O O . GLY A 1 102 ? 11.508 13.086 14.953 1 96.12 102 GLY A O 1
ATOM 725 N N . ASP A 1 103 ? 9.484 13.312 14.023 1 96.44 103 ASP A N 1
ATOM 726 C CA . ASP A 1 103 ? 9.008 12.016 14.492 1 96.44 103 ASP A CA 1
ATOM 727 C C . ASP A 1 103 ? 9.672 10.875 13.719 1 96.44 103 ASP A C 1
ATOM 729 O O . ASP A 1 103 ? 10.039 11.047 12.555 1 96.44 103 ASP A O 1
ATOM 733 N N . GLU A 1 104 ? 9.859 9.781 14.414 1 95.88 104 GLU A N 1
ATOM 734 C CA . GLU A 1 104 ? 10.102 8.492 13.773 1 95.88 104 GLU A CA 1
ATOM 735 C C . GLU A 1 104 ? 8.844 7.625 13.781 1 95.88 104 GLU A C 1
ATOM 737 O O . GLU A 1 104 ? 8.328 7.285 14.852 1 95.88 104 GLU A O 1
ATOM 742 N N . VAL A 1 105 ? 8.383 7.348 12.586 1 94 105 VAL A N 1
ATOM 743 C CA . VAL A 1 105 ? 7.188 6.52 12.492 1 94 105 VAL A CA 1
ATOM 744 C C . VAL A 1 105 ? 7.566 5.109 12.047 1 94 105 VAL A C 1
ATOM 746 O O . VAL A 1 105 ? 8.633 4.902 11.469 1 94 105 VAL A O 1
ATOM 749 N N . HIS A 1 106 ? 6.652 4.16 12.352 1 92 106 HIS A N 1
ATOM 750 C CA . HIS A 1 106 ? 6.973 2.762 12.094 1 92 106 HIS A CA 1
ATOM 751 C C . HIS A 1 106 ? 5.898 2.1 11.234 1 92 106 HIS A C 1
ATOM 753 O O . HIS A 1 106 ? 4.719 2.438 11.344 1 92 106 HIS A O 1
ATOM 759 N N . TYR A 1 107 ? 6.355 1.217 10.375 1 88.88 107 TYR A N 1
ATOM 760 C CA . TYR A 1 107 ? 5.43 0.459 9.539 1 88.88 107 TYR A CA 1
ATOM 761 C C . TYR A 1 107 ? 5.902 -0.98 9.375 1 88.88 107 TYR A C 1
ATOM 763 O O . TYR A 1 107 ? 7.094 -1.271 9.516 1 88.88 107 TYR A O 1
ATOM 771 N N . ALA A 1 108 ? 4.984 -1.813 9.023 1 83.31 108 ALA A N 1
ATOM 772 C CA . ALA A 1 108 ? 5.281 -3.24 8.914 1 83.31 108 ALA A CA 1
ATOM 773 C C . ALA A 1 108 ? 5.613 -3.621 7.477 1 83.31 108 ALA A C 1
ATOM 775 O O . ALA A 1 108 ? 4.965 -3.152 6.539 1 83.31 108 ALA A O 1
ATOM 776 N N . ALA A 1 109 ? 6.691 -4.465 7.414 1 80.12 109 ALA A N 1
ATOM 777 C CA . ALA A 1 109 ? 7.031 -5.066 6.125 1 80.12 109 ALA A CA 1
ATOM 778 C C . ALA A 1 109 ? 6.18 -6.301 5.852 1 80.12 109 ALA A C 1
ATOM 780 O O . ALA A 1 109 ? 5.504 -6.809 6.754 1 80.12 109 ALA A O 1
ATOM 781 N N . PRO A 1 110 ? 6.184 -6.746 4.609 1 72.81 110 PRO A N 1
ATOM 782 C CA . PRO A 1 110 ? 5.414 -7.941 4.262 1 72.81 110 PRO A CA 1
ATOM 783 C C . PRO A 1 110 ? 5.816 -9.164 5.086 1 72.81 110 PRO A C 1
ATOM 785 O O . PRO A 1 110 ? 4.996 -10.055 5.312 1 72.81 110 PRO A O 1
ATOM 788 N N . ASP A 1 111 ? 7.012 -9.172 5.57 1 72.5 111 ASP A N 1
ATOM 789 C CA . ASP A 1 111 ? 7.484 -10.344 6.309 1 72.5 111 ASP A CA 1
ATOM 790 C C . ASP A 1 111 ? 7.195 -10.203 7.801 1 72.5 111 ASP A C 1
ATOM 792 O O . ASP A 1 111 ? 7.598 -11.047 8.602 1 72.5 111 ASP A O 1
ATOM 796 N N . GLY A 1 112 ? 6.605 -9.141 8.203 1 74.81 112 GLY A N 1
ATOM 797 C CA . GLY A 1 112 ? 6.234 -8.938 9.594 1 74.81 112 GLY A CA 1
ATOM 798 C C . GLY A 1 112 ? 7.227 -8.086 10.359 1 74.81 112 GLY A C 1
ATOM 799 O O . GLY A 1 112 ? 6.945 -7.645 11.477 1 74.81 112 GLY A O 1
ATOM 800 N N . SER A 1 113 ? 8.359 -7.867 9.758 1 82.44 113 SER A N 1
ATOM 801 C CA . SER A 1 113 ? 9.328 -6.996 10.422 1 82.44 113 SER A CA 1
ATOM 802 C C . SER A 1 113 ? 8.875 -5.543 10.391 1 82.44 113 SER A C 1
ATOM 804 O O . SER A 1 113 ? 8.031 -5.168 9.57 1 82.44 113 SER A O 1
ATOM 806 N N . THR A 1 114 ? 9.383 -4.781 11.367 1 87.19 114 THR A N 1
ATOM 807 C CA . THR A 1 114 ? 9.008 -3.373 11.461 1 87.19 114 THR A CA 1
ATOM 808 C C . THR A 1 114 ? 10.141 -2.479 10.953 1 87.19 114 THR A C 1
ATOM 810 O O . THR A 1 114 ? 11.305 -2.703 11.273 1 87.19 114 THR A O 1
ATOM 813 N N . HIS A 1 115 ? 9.727 -1.509 10.117 1 89.62 115 HIS A N 1
ATOM 814 C CA . HIS A 1 115 ? 10.664 -0.514 9.609 1 89.62 115 HIS A CA 1
ATOM 815 C C . HIS A 1 115 ? 10.391 0.859 10.219 1 89.62 115 HIS A C 1
ATOM 817 O O . HIS A 1 115 ? 9.273 1.136 10.656 1 89.62 115 HIS A O 1
ATOM 823 N N . ALA A 1 116 ? 11.492 1.646 10.227 1 93.19 116 ALA A N 1
ATOM 824 C CA . ALA A 1 116 ? 11.383 3.004 10.75 1 93.19 116 ALA A CA 1
ATOM 825 C C . ALA A 1 116 ? 11.555 4.035 9.641 1 93.19 116 ALA A C 1
ATOM 827 O O . ALA A 1 116 ? 12.375 3.859 8.734 1 93.19 116 ALA A O 1
ATOM 828 N N . LEU A 1 117 ? 10.758 5.062 9.773 1 94.38 117 LEU A N 1
ATOM 829 C CA . LEU A 1 117 ? 10.805 6.184 8.844 1 94.38 117 LEU A CA 1
ATOM 830 C C . LEU A 1 117 ? 10.852 7.512 9.594 1 94.38 117 LEU A C 1
ATOM 832 O O . LEU A 1 117 ? 9.984 7.789 10.422 1 94.38 117 LEU A O 1
ATOM 836 N N . ARG A 1 118 ? 11.844 8.305 9.297 1 96.31 118 ARG A N 1
ATOM 837 C CA . ARG A 1 118 ? 11.969 9.609 9.93 1 96.31 118 ARG A CA 1
ATOM 838 C C . ARG A 1 118 ? 11.352 10.703 9.055 1 96.31 118 ARG A C 1
ATOM 840 O O . ARG A 1 118 ? 11.633 10.773 7.852 1 96.31 118 ARG A O 1
ATOM 847 N N . ILE A 1 119 ? 10.555 11.508 9.727 1 97.38 119 ILE A N 1
ATOM 848 C CA . ILE A 1 119 ? 10.039 12.695 9.047 1 97.38 119 ILE A CA 1
ATOM 849 C C . ILE A 1 119 ? 10.977 13.875 9.305 1 97.38 119 ILE A C 1
ATOM 851 O O . ILE A 1 119 ? 10.992 14.438 10.398 1 97.38 119 ILE A O 1
ATOM 855 N N . ASP A 1 120 ? 11.68 14.25 8.281 1 97.5 120 ASP A N 1
ATOM 856 C CA . ASP A 1 120 ? 12.641 15.336 8.453 1 97.5 120 ASP A CA 1
ATOM 857 C C . ASP A 1 120 ? 11.93 16.688 8.492 1 97.5 120 ASP A C 1
ATOM 859 O O . ASP A 1 120 ? 12.203 17.516 9.359 1 97.5 120 ASP A O 1
ATOM 863 N N . VAL A 1 121 ? 11.07 16.859 7.535 1 97.88 121 VAL A N 1
ATOM 864 C CA . VAL A 1 121 ? 10.367 18.141 7.398 1 97.88 121 VAL A CA 1
ATOM 865 C C . VAL A 1 121 ? 9.031 17.922 6.691 1 97.88 121 VAL A C 1
ATOM 867 O O . VAL A 1 121 ? 8.898 17 5.879 1 97.88 121 VAL A O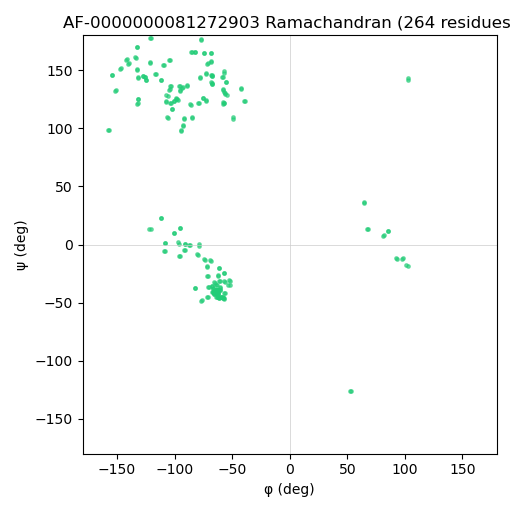 1
ATOM 870 N N . ILE A 1 122 ? 8.102 18.688 7.082 1 98.38 122 ILE A N 1
ATOM 871 C CA . ILE A 1 122 ? 6.879 18.828 6.297 1 98.38 122 ILE A CA 1
ATOM 872 C C . ILE A 1 122 ? 7.016 20.016 5.344 1 98.38 122 ILE A C 1
ATOM 874 O O . ILE A 1 122 ? 6.848 21.172 5.75 1 98.38 122 ILE A O 1
ATOM 878 N N . VAL A 1 123 ? 7.258 19.703 4.102 1 98.56 123 VAL A N 1
ATOM 879 C CA . VAL A 1 123 ? 7.582 20.703 3.088 1 98.56 123 VAL A CA 1
ATOM 880 C C . VAL A 1 123 ? 6.34 21.531 2.76 1 98.56 123 VAL A C 1
ATOM 882 O O . VAL A 1 123 ? 6.438 22.734 2.51 1 98.56 123 VAL A O 1
ATOM 885 N N . PHE A 1 124 ? 5.211 20.859 2.77 1 98.69 124 PHE A N 1
ATOM 886 C CA . PHE A 1 124 ? 3.943 21.5 2.428 1 98.69 124 PHE A CA 1
ATOM 887 C C . PHE A 1 124 ? 2.785 20.828 3.154 1 98.69 124 PHE A C 1
ATOM 889 O O . PHE A 1 124 ? 2.709 19.594 3.207 1 98.69 124 PHE A O 1
ATOM 896 N N . GLN A 1 125 ? 2.014 21.594 3.689 1 98.06 125 GLN A N 1
ATOM 897 C CA . GLN A 1 125 ? 0.745 21.172 4.277 1 98.06 125 GLN A CA 1
ATOM 898 C C . GLN A 1 125 ? -0.393 22.094 3.826 1 98.06 125 GLN A C 1
ATOM 900 O O . GLN A 1 125 ? -0.371 23.297 4.086 1 98.06 125 GLN A O 1
ATOM 905 N N . PRO A 1 126 ? -1.354 21.469 3.203 1 98.12 126 PRO A N 1
ATOM 906 C CA . PRO A 1 126 ? -2.383 22.312 2.576 1 98.12 126 PRO A CA 1
ATOM 907 C C . PRO A 1 126 ? -3.064 23.25 3.568 1 98.12 126 PRO A C 1
ATOM 909 O O . PRO A 1 126 ? -3.211 24.438 3.295 1 98.12 126 PRO A O 1
ATOM 912 N N . GLU A 1 127 ? -3.453 22.75 4.734 1 96.88 127 GLU A N 1
ATOM 913 C CA . GLU A 1 127 ? -4.176 23.547 5.711 1 96.88 127 GLU A CA 1
ATOM 914 C C . GLU A 1 127 ? -3.295 24.672 6.27 1 96.88 127 GLU A C 1
ATOM 916 O O . GLU A 1 127 ? -3.756 25.797 6.465 1 96.88 127 GLU A O 1
ATOM 921 N N . ALA A 1 128 ? -2.012 24.375 6.531 1 96.5 128 ALA A N 1
ATOM 922 C CA . ALA A 1 128 ? -1.074 25.391 6.988 1 96.5 128 ALA A CA 1
ATOM 923 C C . ALA A 1 128 ? -0.911 26.5 5.945 1 96.5 128 ALA A C 1
ATOM 925 O O . ALA A 1 128 ? -0.679 27.656 6.293 1 96.5 128 ALA A O 1
ATOM 926 N N . ALA A 1 129 ? -1.035 26.141 4.73 1 97.44 129 ALA A N 1
ATOM 927 C CA . ALA A 1 129 ? -0.878 27.094 3.631 1 97.44 129 ALA A CA 1
ATOM 928 C C . ALA A 1 129 ? -2.199 27.781 3.312 1 97.44 129 ALA A C 1
ATOM 930 O O . ALA A 1 129 ? -2.279 28.578 2.375 1 97.44 129 ALA A O 1
ATOM 931 N N . GLY A 1 130 ? -3.199 27.391 4.055 1 96.38 130 GLY A N 1
ATOM 932 C CA . GLY A 1 130 ? -4.496 28.031 3.879 1 96.38 130 GLY A CA 1
ATOM 933 C C . GLY A 1 130 ? -5.324 27.406 2.773 1 96.38 130 GLY A C 1
ATOM 934 O O . GLY A 1 130 ? -6.32 27.984 2.332 1 96.38 130 GLY A O 1
ATOM 935 N N . HIS A 1 131 ? -4.926 26.234 2.242 1 96.06 131 HIS A N 1
ATOM 936 C CA . HIS A 1 131 ? -5.684 25.516 1.231 1 96.06 131 HIS A CA 1
ATOM 937 C C . HIS A 1 131 ? -6.586 24.469 1.871 1 96.06 131 HIS A C 1
ATOM 939 O O . HIS A 1 131 ? -6.184 23.312 2.041 1 96.06 131 HIS A O 1
ATOM 945 N N . TYR A 1 132 ? -7.801 24.828 2.029 1 93.94 132 TYR A N 1
ATOM 946 C CA . TYR A 1 132 ? -8.672 24 2.855 1 93.94 132 TYR A CA 1
ATOM 947 C C . TYR A 1 132 ? -9.492 23.047 1.996 1 93.94 132 TYR A C 1
ATOM 949 O O . TYR A 1 132 ? -10.242 22.219 2.52 1 93.94 132 TYR A O 1
ATOM 957 N N . THR A 1 133 ? -9.297 23.047 0.63 1 91.31 133 THR A N 1
ATOM 958 C CA . THR A 1 133 ? -10.109 22.172 -0.215 1 91.31 133 THR A CA 1
ATOM 959 C C . THR A 1 133 ? -9.227 21.234 -1.016 1 91.31 133 THR A C 1
ATOM 961 O O . THR A 1 133 ? -9.688 20.594 -1.971 1 91.31 133 THR A O 1
ATOM 964 N N . LEU A 1 134 ? -7.984 21.25 -0.529 1 87.56 134 LEU A N 1
ATOM 965 C CA . LEU A 1 134 ? -7.066 20.312 -1.181 1 87.56 134 LEU A CA 1
ATOM 966 C C . LEU A 1 134 ? -7.16 18.922 -0.551 1 87.56 134 LEU A C 1
ATOM 968 O O . LEU A 1 134 ? -7.461 18.797 0.638 1 87.56 134 LEU A O 1
ATOM 972 N N . MET B 1 1 ? 2.744 -19.5 12.039 1 36.78 1 MET B N 1
ATOM 973 C CA . MET B 1 1 ? 2.482 -20.172 10.766 1 36.78 1 MET B CA 1
ATOM 974 C C . MET B 1 1 ? 3.416 -19.656 9.68 1 36.78 1 MET B C 1
ATOM 976 O O . MET B 1 1 ? 3.799 -18.484 9.688 1 36.78 1 MET B O 1
ATOM 980 N N . SER B 1 2 ? 4.27 -20.469 9.133 1 46.78 2 SER B N 1
ATOM 981 C CA . SER B 1 2 ? 5.328 -20.203 8.164 1 46.78 2 SER B CA 1
ATOM 982 C C . SER B 1 2 ? 4.801 -19.391 6.98 1 46.78 2 SER B C 1
ATOM 984 O O . SER B 1 2 ? 3.695 -19.641 6.492 1 46.78 2 SER B O 1
ATOM 986 N N . ALA B 1 3 ? 5.18 -18.141 6.855 1 59.62 3 ALA B N 1
ATOM 987 C CA . ALA B 1 3 ? 4.789 -17.375 5.676 1 59.62 3 ALA B CA 1
ATOM 988 C C . ALA B 1 3 ? 4.848 -18.234 4.414 1 59.62 3 ALA B C 1
ATOM 990 O O . ALA B 1 3 ? 5.727 -19.078 4.277 1 59.62 3 ALA B O 1
ATOM 991 N N . ALA B 1 4 ? 3.674 -18.312 3.693 1 65.94 4 ALA B N 1
ATOM 992 C CA . ALA B 1 4 ? 3.611 -19.047 2.428 1 65.94 4 ALA B CA 1
ATOM 993 C C . ALA B 1 4 ? 4.848 -18.766 1.575 1 65.94 4 ALA B C 1
ATOM 995 O O . ALA B 1 4 ? 5.43 -17.672 1.651 1 65.94 4 ALA B O 1
ATOM 996 N N . VAL B 1 5 ? 5.371 -19.875 1.035 1 82.88 5 VAL B N 1
ATOM 997 C CA . VAL B 1 5 ? 6.461 -19.75 0.078 1 82.88 5 VAL B CA 1
ATOM 998 C C . VAL B 1 5 ? 6.012 -18.891 -1.101 1 82.88 5 VAL B C 1
ATOM 1000 O O . VAL B 1 5 ? 4.945 -19.109 -1.671 1 82.88 5 VAL B O 1
ATOM 1003 N N . ILE B 1 6 ? 6.793 -17.766 -1.29 1 92.5 6 ILE B N 1
ATOM 1004 C CA . ILE B 1 6 ? 6.504 -16.891 -2.418 1 92.5 6 ILE B CA 1
ATOM 1005 C C . ILE B 1 6 ? 7.352 -17.297 -3.619 1 92.5 6 ILE B C 1
ATOM 1007 O O . ILE B 1 6 ? 8.531 -17.641 -3.469 1 92.5 6 ILE B O 1
ATOM 1011 N N . TYR B 1 7 ? 6.742 -17.344 -4.766 1 94.44 7 TYR B N 1
ATOM 1012 C CA . TYR B 1 7 ? 7.441 -17.703 -6 1 94.44 7 TYR B CA 1
ATOM 1013 C C . TYR B 1 7 ? 7.633 -16.469 -6.883 1 94.44 7 TYR B C 1
ATOM 1015 O O . TYR B 1 7 ? 6.68 -15.727 -7.137 1 94.44 7 TYR B O 1
ATOM 1023 N N . LEU B 1 8 ? 8.836 -16.281 -7.285 1 95.12 8 LEU B N 1
ATOM 1024 C CA . LEU B 1 8 ? 9.18 -15.25 -8.266 1 95.12 8 LEU B CA 1
ATOM 1025 C C . LEU B 1 8 ? 9.984 -15.844 -9.414 1 95.12 8 LEU B C 1
ATOM 1027 O O . LEU B 1 8 ? 10.758 -16.781 -9.219 1 95.12 8 LEU B O 1
ATOM 1031 N N . THR B 1 9 ? 9.727 -15.281 -10.602 1 96.38 9 THR B N 1
ATOM 1032 C CA . THR B 1 9 ? 10.656 -15.57 -11.688 1 96.38 9 THR B CA 1
ATOM 1033 C C . THR B 1 9 ? 11.844 -14.609 -11.656 1 96.38 9 THR B C 1
ATOM 1035 O O . THR B 1 9 ? 11.805 -13.594 -10.953 1 96.38 9 THR B O 1
ATOM 1038 N N . GLU B 1 10 ? 12.883 -14.992 -12.422 1 95.19 10 GLU B N 1
ATOM 1039 C CA . GLU B 1 10 ? 14.016 -14.086 -12.531 1 95.19 10 GLU B CA 1
ATOM 1040 C C . GLU B 1 10 ? 13.594 -12.75 -13.141 1 95.19 10 GLU B C 1
ATOM 1042 O O . GLU B 1 10 ? 14.109 -11.695 -12.758 1 95.19 10 GLU B O 1
ATOM 1047 N N . LEU B 1 11 ? 12.719 -12.859 -14.039 1 95.81 11 LEU B N 1
ATOM 1048 C CA . LEU B 1 11 ? 12.211 -11.648 -14.68 1 95.81 11 LEU B CA 1
ATOM 1049 C C . LEU B 1 11 ? 11.477 -10.773 -13.672 1 95.81 11 LEU B C 1
ATOM 1051 O O . LEU B 1 11 ? 11.688 -9.562 -13.625 1 95.81 11 LEU B O 1
ATOM 1055 N N . ASP B 1 12 ? 10.664 -11.352 -12.891 1 96.12 12 ASP B N 1
ATOM 1056 C CA . ASP B 1 12 ? 9.914 -10.609 -11.883 1 96.12 12 ASP B CA 1
ATOM 1057 C C . ASP B 1 12 ? 10.852 -10.008 -10.836 1 96.12 12 ASP B C 1
ATOM 1059 O O . ASP B 1 12 ? 10.617 -8.898 -10.352 1 96.12 12 ASP B O 1
ATOM 1063 N N . LEU B 1 13 ? 11.852 -10.789 -10.5 1 95.19 13 LEU B N 1
ATOM 1064 C CA . LEU B 1 13 ? 12.852 -10.281 -9.57 1 95.19 13 LEU B CA 1
ATOM 1065 C C . LEU B 1 13 ? 13.508 -9.016 -10.117 1 95.19 13 LEU B C 1
ATOM 1067 O O . LEU B 1 13 ? 13.625 -8.016 -9.398 1 95.19 13 LEU B O 1
ATOM 1071 N N . THR B 1 14 ? 13.852 -9.039 -11.344 1 95.31 14 THR B N 1
ATOM 1072 C CA . THR B 1 14 ? 14.5 -7.902 -11.984 1 95.31 14 THR B CA 1
ATOM 1073 C C . THR B 1 14 ? 13.555 -6.703 -12.039 1 95.31 14 THR B C 1
ATOM 1075 O O . THR B 1 14 ? 13.961 -5.574 -11.75 1 95.31 14 THR B O 1
ATOM 1078 N N . ARG B 1 15 ? 12.328 -6.949 -12.32 1 94.69 15 ARG B N 1
ATOM 1079 C CA . ARG B 1 15 ? 11.344 -5.879 -12.414 1 94.69 15 ARG B CA 1
ATOM 1080 C C . ARG B 1 15 ? 11.102 -5.234 -11.055 1 94.69 15 ARG B C 1
ATOM 1082 O O . ARG B 1 15 ? 10.992 -4.008 -10.953 1 94.69 15 ARG B O 1
ATOM 1089 N N . LEU B 1 16 ? 11.039 -6.062 -10.008 1 93.06 16 LEU B N 1
ATOM 1090 C CA . LEU B 1 16 ? 10.852 -5.543 -8.656 1 93.06 16 LEU B CA 1
ATOM 1091 C C . LEU B 1 16 ? 12.062 -4.727 -8.219 1 93.06 16 LEU B C 1
ATOM 1093 O O . LEU B 1 16 ? 11.914 -3.66 -7.621 1 93.06 16 LEU B O 1
ATOM 1097 N N . GLU B 1 17 ? 13.219 -5.18 -8.555 1 91.06 17 GLU B N 1
ATOM 1098 C CA . GLU B 1 17 ? 14.445 -4.457 -8.227 1 91.06 17 GLU B CA 1
ATOM 1099 C C . GLU B 1 17 ? 14.508 -3.117 -8.953 1 91.06 17 GLU B C 1
ATOM 1101 O O . GLU B 1 17 ? 14.953 -2.117 -8.391 1 91.06 17 GLU B O 1
ATOM 1106 N N . ASN B 1 18 ? 14.062 -3.182 -10.211 1 90.19 18 ASN B N 1
ATOM 1107 C CA . ASN B 1 18 ? 14.031 -1.943 -10.984 1 90.19 18 ASN B CA 1
ATOM 1108 C C . ASN B 1 18 ? 13.078 -0.925 -10.375 1 90.19 18 ASN B C 1
ATOM 1110 O O . ASN B 1 18 ? 13.375 0.27 -10.336 1 90.19 18 ASN B O 1
ATOM 1114 N N . ALA B 1 19 ? 11.953 -1.434 -9.898 1 84.81 19 ALA B N 1
ATOM 1115 C CA . ALA B 1 19 ? 10.992 -0.555 -9.234 1 84.81 19 ALA B CA 1
ATOM 1116 C C . ALA B 1 19 ? 11.602 0.077 -7.984 1 84.81 19 ALA B C 1
ATOM 1118 O O . ALA B 1 19 ? 11.43 1.272 -7.738 1 84.81 19 ALA B O 1
ATOM 1119 N N . ALA B 1 20 ? 12.312 -0.684 -7.23 1 84.12 20 ALA B N 1
ATOM 1120 C CA . ALA B 1 20 ? 12.992 -0.19 -6.035 1 84.12 20 ALA B CA 1
ATOM 1121 C C . ALA B 1 20 ? 14.047 0.85 -6.398 1 84.12 20 ALA B C 1
ATOM 1123 O O . ALA B 1 20 ? 14.211 1.848 -5.691 1 84.12 20 ALA B O 1
ATOM 1124 N N . GLY B 1 21 ? 14.727 0.567 -7.434 1 82.06 21 GLY B N 1
ATOM 1125 C CA . GLY B 1 21 ? 15.766 1.485 -7.879 1 82.06 21 GLY B CA 1
ATOM 1126 C C . GLY B 1 21 ? 15.219 2.836 -8.305 1 82.06 21 GLY B C 1
ATOM 1127 O O . GLY B 1 21 ? 15.836 3.871 -8.039 1 82.06 21 GLY B O 1
ATOM 1128 N N . ARG B 1 22 ? 14.133 2.82 -8.938 1 78.06 22 ARG B N 1
ATOM 1129 C CA . ARG B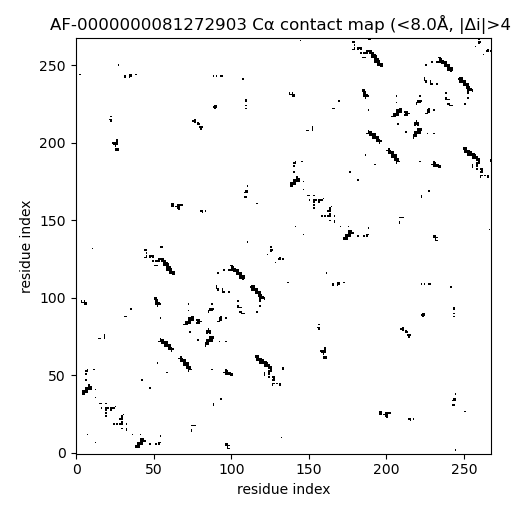 1 22 ? 13.523 4.059 -9.398 1 78.06 22 ARG B CA 1
ATOM 1130 C C . ARG B 1 22 ? 13.078 4.922 -8.219 1 78.06 22 ARG B C 1
ATOM 1132 O O . ARG B 1 22 ? 13.055 6.152 -8.32 1 78.06 22 ARG B O 1
ATOM 1139 N N . ALA B 1 23 ? 12.688 4.301 -7.148 1 73.31 23 ALA B N 1
ATOM 1140 C CA . ALA B 1 23 ? 12.297 5.027 -5.941 1 73.31 23 ALA B CA 1
ATOM 1141 C C . ALA B 1 23 ? 13.5 5.703 -5.297 1 73.31 23 ALA B C 1
ATOM 1143 O O . ALA B 1 23 ? 13.352 6.637 -4.504 1 73.31 23 ALA B O 1
ATOM 1144 N N . GLY B 1 24 ? 14.75 5.328 -5.711 1 70 24 GLY B N 1
ATOM 1145 C CA . GLY B 1 24 ? 15.969 5.926 -5.184 1 70 24 GLY B CA 1
ATOM 1146 C C . GLY B 1 24 ? 16.672 5.039 -4.176 1 70 24 GLY B C 1
ATOM 1147 O O . GLY B 1 24 ? 16.031 4.27 -3.457 1 70 24 GLY B O 1
ATOM 1148 N N . SER B 1 25 ? 17.984 5.102 -4.301 1 65.19 25 SER B N 1
ATOM 1149 C CA . SER B 1 25 ? 18.812 4.344 -3.367 1 65.19 25 SER B CA 1
ATOM 1150 C C . SER B 1 25 ? 18.5 4.715 -1.921 1 65.19 25 SER B C 1
ATOM 1152 O O . SER B 1 25 ? 18.406 5.895 -1.582 1 65.19 25 SER B O 1
ATOM 1154 N N . GLY B 1 26 ? 18.281 3.688 -1.154 1 73.12 26 GLY B N 1
ATOM 1155 C CA . GLY B 1 26 ? 17.984 3.936 0.248 1 73.12 26 GLY B CA 1
ATOM 1156 C C . GLY B 1 26 ? 16.531 4.301 0.495 1 73.12 26 GLY B C 1
ATOM 1157 O O . GLY B 1 26 ? 16.172 4.742 1.589 1 73.12 26 GLY B O 1
ATOM 1158 N N . SER B 1 27 ? 15.797 4.156 -0.574 1 83.25 27 SER B N 1
ATOM 1159 C CA . SER B 1 27 ? 14.383 4.477 -0.454 1 83.25 27 SER B CA 1
ATOM 1160 C C . SER B 1 27 ? 13.664 3.471 0.436 1 83.25 27 SER B C 1
ATOM 1162 O O . SER B 1 27 ? 13.969 2.277 0.407 1 83.25 27 SER B O 1
ATOM 1164 N N . PRO B 1 28 ? 12.75 3.953 1.286 1 82.25 28 PRO B N 1
ATOM 1165 C CA . PRO B 1 28 ? 11.938 3.039 2.088 1 82.25 28 PRO B CA 1
ATOM 1166 C C . PRO B 1 28 ? 11.242 1.971 1.243 1 82.25 28 PRO B C 1
ATOM 1168 O O . PRO B 1 28 ? 11.078 0.833 1.692 1 82.25 28 PRO B O 1
ATOM 1171 N N . LEU B 1 29 ? 10.938 2.348 0.051 1 83 29 LEU B N 1
ATOM 1172 C CA . LEU B 1 29 ? 10.32 1.388 -0.856 1 83 29 LEU B CA 1
ATOM 1173 C C . LEU B 1 29 ? 11.297 0.277 -1.223 1 83 29 LEU B C 1
ATOM 1175 O O . LEU B 1 29 ? 10.898 -0.879 -1.381 1 83 29 LEU B O 1
ATOM 1179 N N . ALA B 1 30 ? 12.523 0.632 -1.346 1 87.06 30 ALA B N 1
ATOM 1180 C CA . ALA B 1 30 ? 13.555 -0.363 -1.625 1 87.06 30 ALA B CA 1
ATOM 1181 C C . ALA B 1 30 ? 13.633 -1.399 -0.508 1 87.06 30 ALA B C 1
ATOM 1183 O O . ALA B 1 30 ? 13.82 -2.59 -0.769 1 87.06 30 ALA B O 1
ATOM 1184 N N . GLY B 1 31 ? 13.484 -0.935 0.683 1 86.44 31 GLY B N 1
ATOM 1185 C CA . GLY B 1 31 ? 13.484 -1.857 1.808 1 86.44 31 GLY B CA 1
ATOM 1186 C C . GLY B 1 31 ? 12.336 -2.85 1.761 1 86.44 31 GLY B C 1
ATOM 1187 O O . GLY B 1 31 ? 12.516 -4.031 2.064 1 86.44 31 GLY B O 1
ATOM 1188 N N . LEU B 1 32 ? 11.219 -2.4 1.387 1 87.88 32 LEU B N 1
ATOM 1189 C CA . LEU B 1 32 ? 10.047 -3.268 1.274 1 87.88 32 LEU B CA 1
ATOM 1190 C C . LEU B 1 32 ? 10.242 -4.305 0.175 1 87.88 32 LEU B C 1
ATOM 1192 O O . LEU B 1 32 ? 9.875 -5.473 0.343 1 87.88 32 LEU B O 1
ATOM 1196 N N . VAL B 1 33 ? 10.766 -3.889 -0.9 1 89.25 33 VAL B N 1
ATOM 1197 C CA . VAL B 1 33 ? 11.047 -4.797 -2.006 1 89.25 33 VAL B CA 1
ATOM 1198 C C . VAL B 1 33 ? 12.047 -5.863 -1.562 1 89.25 33 VAL B C 1
ATOM 1200 O O . VAL B 1 33 ? 11.867 -7.051 -1.845 1 89.25 33 VAL B O 1
ATOM 1203 N N . ASP B 1 34 ? 13.086 -5.398 -0.884 1 88.62 34 ASP B N 1
ATOM 1204 C CA . ASP B 1 34 ? 14.094 -6.328 -0.377 1 88.62 34 ASP B CA 1
ATOM 1205 C C . ASP B 1 34 ? 13.461 -7.383 0.528 1 88.62 34 ASP B C 1
ATOM 1207 O O . ASP B 1 34 ? 13.812 -8.562 0.458 1 88.62 34 ASP B O 1
ATOM 1211 N N . ASP B 1 35 ? 12.594 -6.988 1.331 1 88.19 35 ASP B N 1
ATOM 1212 C CA . ASP B 1 35 ? 11.906 -7.906 2.236 1 88.19 35 ASP B CA 1
ATOM 1213 C C . ASP B 1 35 ? 11.094 -8.938 1.458 1 88.19 35 ASP B C 1
ATOM 1215 O O . ASP B 1 35 ? 11.055 -10.117 1.823 1 88.19 35 ASP B O 1
ATOM 1219 N N . LEU B 1 36 ? 10.438 -8.469 0.432 1 88.62 36 LEU B N 1
ATOM 1220 C CA . LEU B 1 36 ? 9.656 -9.367 -0.416 1 88.62 36 LEU B CA 1
ATOM 1221 C C . LEU B 1 36 ? 10.555 -10.398 -1.09 1 88.62 36 LEU B C 1
ATOM 1223 O O . LEU B 1 36 ? 10.258 -11.594 -1.07 1 88.62 36 LEU B O 1
ATOM 1227 N N . ILE B 1 37 ? 11.633 -9.938 -1.59 1 89.56 37 ILE B N 1
ATOM 1228 C CA . ILE B 1 37 ? 12.562 -10.789 -2.324 1 89.56 37 ILE B CA 1
ATOM 1229 C C . ILE B 1 37 ? 13.188 -11.805 -1.376 1 89.56 37 ILE B C 1
ATOM 1231 O O . ILE B 1 37 ? 13.422 -12.961 -1.753 1 89.56 37 ILE B O 1
ATOM 1235 N N . ALA B 1 38 ? 13.461 -11.383 -0.202 1 88.75 38 ALA B N 1
ATOM 1236 C CA . ALA B 1 38 ? 14.102 -12.258 0.786 1 88.75 38 ALA B CA 1
ATOM 1237 C C . ALA B 1 38 ? 13.227 -13.461 1.099 1 88.75 38 ALA B C 1
ATOM 1239 O O . ALA B 1 38 ? 13.727 -14.516 1.505 1 88.75 38 ALA B O 1
ATOM 1240 N N . ARG B 1 39 ? 12 -13.406 0.85 1 88.81 39 ARG B N 1
ATOM 1241 C CA . ARG B 1 39 ? 11.062 -14.484 1.144 1 88.81 39 ARG B CA 1
ATOM 1242 C C . ARG B 1 39 ? 10.836 -15.367 -0.08 1 88.81 39 ARG B C 1
ATOM 1244 O O . ARG B 1 39 ? 10.25 -16.453 0.024 1 88.81 39 ARG B O 1
ATOM 1251 N N . ALA B 1 40 ? 11.297 -14.961 -1.141 1 91.94 40 ALA B N 1
ATOM 1252 C CA . ALA B 1 40 ? 10.867 -15.547 -2.406 1 91.94 40 ALA B CA 1
ATOM 1253 C C . ALA B 1 40 ? 11.734 -16.734 -2.779 1 91.94 40 ALA B C 1
ATOM 1255 O O . ALA B 1 40 ? 12.953 -16.719 -2.576 1 91.94 40 ALA B O 1
ATOM 1256 N N . ASN B 1 41 ? 11.164 -17.781 -3.248 1 94.56 41 ASN B N 1
ATOM 1257 C CA . ASN B 1 41 ? 11.805 -18.828 -4.043 1 94.56 41 ASN B CA 1
ATOM 1258 C C . ASN B 1 41 ? 11.836 -18.453 -5.523 1 94.56 41 ASN B C 1
ATOM 1260 O O . ASN B 1 41 ? 10.805 -18.484 -6.195 1 94.56 41 ASN B O 1
ATOM 1264 N N . VAL B 1 42 ? 13.039 -18.156 -6.008 1 95.81 42 VAL B N 1
ATOM 1265 C CA . VAL B 1 42 ? 13.164 -17.734 -7.395 1 95.81 42 VAL B CA 1
ATOM 1266 C C . VAL B 1 42 ? 13.305 -18.953 -8.305 1 95.81 42 VAL B C 1
ATOM 1268 O O . VAL B 1 42 ? 14.266 -19.719 -8.18 1 95.81 42 VAL B O 1
ATOM 1271 N N . VAL B 1 43 ? 12.398 -19.125 -9.258 1 95.94 43 VAL B N 1
ATOM 1272 C CA . VAL B 1 43 ? 12.383 -20.297 -10.125 1 95.94 43 VAL B CA 1
ATOM 1273 C C . VAL B 1 43 ? 12.031 -19.875 -11.547 1 95.94 43 VAL B C 1
ATOM 1275 O O . VAL B 1 43 ? 11.453 -18.812 -11.766 1 95.94 43 VAL B O 1
ATOM 1278 N N . PRO B 1 44 ? 12.492 -20.75 -12.555 1 96.19 44 PRO B N 1
ATOM 1279 C CA . PRO B 1 44 ? 11.992 -20.516 -13.906 1 96.19 44 PRO B CA 1
ATOM 1280 C C . PRO B 1 44 ? 10.469 -20.547 -13.984 1 96.19 44 PRO B C 1
ATOM 1282 O O . PRO B 1 44 ? 9.82 -21.25 -13.203 1 96.19 44 PRO B O 1
ATOM 1285 N N . GLY B 1 45 ? 9.93 -19.734 -14.906 1 95.5 45 GLY B N 1
ATOM 1286 C CA . GLY B 1 45 ? 8.484 -19.609 -15.047 1 95.5 45 GLY B CA 1
ATOM 1287 C C . GLY B 1 45 ? 7.781 -20.938 -15.195 1 95.5 45 GLY B C 1
ATOM 1288 O O . GLY B 1 45 ? 6.672 -21.125 -14.695 1 95.5 45 GLY B O 1
ATOM 1289 N N . ASP B 1 46 ? 8.422 -21.891 -15.867 1 95.19 46 ASP B N 1
ATOM 1290 C CA . ASP B 1 46 ? 7.793 -23.172 -16.156 1 95.19 46 ASP B CA 1
ATOM 1291 C C . ASP B 1 46 ? 7.836 -24.078 -14.922 1 95.19 46 ASP B C 1
ATOM 1293 O O . ASP B 1 46 ? 7.273 -25.188 -14.938 1 95.19 46 ASP B O 1
ATOM 1297 N N . ARG B 1 47 ? 8.422 -23.625 -13.812 1 95.75 47 ARG B N 1
ATOM 1298 C CA . ARG B 1 47 ? 8.492 -24.406 -12.586 1 95.75 47 ARG B CA 1
ATOM 1299 C C . ARG B 1 47 ? 7.562 -23.828 -11.516 1 95.75 47 ARG B C 1
ATOM 1301 O O . ARG B 1 47 ? 7.496 -24.344 -10.398 1 95.75 47 ARG B O 1
ATOM 1308 N N . ILE B 1 48 ? 6.852 -22.781 -11.875 1 95.44 48 ILE B N 1
ATOM 1309 C CA . ILE B 1 48 ? 5.883 -22.203 -10.953 1 95.44 48 ILE B CA 1
ATOM 1310 C C . ILE B 1 48 ? 4.641 -23.094 -10.883 1 95.44 48 ILE B C 1
ATOM 1312 O O . ILE B 1 48 ? 4.043 -23.406 -11.914 1 95.44 48 ILE B O 1
ATOM 1316 N N . PRO B 1 49 ? 4.332 -23.438 -9.617 1 95.75 49 PRO B N 1
ATOM 1317 C CA . PRO B 1 49 ? 3.07 -24.172 -9.508 1 95.75 49 PRO B CA 1
ATOM 1318 C C . PRO B 1 49 ? 1.881 -23.391 -10.055 1 95.75 49 PRO B C 1
ATOM 1320 O O . PRO B 1 49 ? 1.802 -22.172 -9.859 1 95.75 49 PRO B O 1
ATOM 1323 N N . ALA B 1 50 ? 0.926 -24.078 -10.688 1 95.38 50 ALA B N 1
ATOM 1324 C CA . ALA B 1 50 ? -0.183 -23.438 -11.391 1 95.38 50 ALA B CA 1
ATOM 1325 C C . ALA B 1 50 ? -1.2 -22.859 -10.406 1 95.38 50 ALA B C 1
ATOM 1327 O O . ALA B 1 50 ? -2.049 -22.047 -10.781 1 95.38 50 ALA B O 1
ATOM 1328 N N . ASP B 1 51 ? -1.092 -23.234 -9.172 1 95.06 51 ASP B N 1
ATOM 1329 C CA . ASP B 1 51 ? -2.152 -22.891 -8.234 1 95.06 51 ASP B CA 1
ATOM 1330 C C . ASP B 1 51 ? -1.666 -21.875 -7.207 1 95.06 51 ASP B C 1
ATOM 1332 O O . ASP B 1 51 ? -2.203 -21.797 -6.102 1 95.06 51 ASP B O 1
ATOM 1336 N N . VAL B 1 52 ? -0.643 -21.141 -7.539 1 96.88 52 VAL B N 1
ATOM 1337 C CA . VAL B 1 52 ? -0.148 -20.109 -6.633 1 96.88 52 VAL B CA 1
ATOM 1338 C C . VAL B 1 52 ? -0.308 -18.734 -7.281 1 96.88 52 VAL B C 1
ATOM 1340 O O . VAL B 1 52 ? -0.257 -18.609 -8.508 1 96.88 52 VAL B O 1
ATOM 1343 N N . VAL B 1 53 ? -0.561 -17.75 -6.465 1 97.88 53 VAL B N 1
ATOM 1344 C CA . VAL B 1 53 ? -0.635 -16.375 -6.938 1 97.88 53 VAL B CA 1
ATOM 1345 C C . VAL B 1 53 ? 0.766 -15.875 -7.273 1 97.88 53 VAL B C 1
ATOM 1347 O O . VAL B 1 53 ? 1.676 -15.953 -6.441 1 97.88 53 VAL B O 1
ATOM 1350 N N . THR B 1 54 ? 1.002 -15.414 -8.469 1 97.69 54 THR B N 1
ATOM 1351 C CA . THR B 1 54 ? 2.252 -14.805 -8.906 1 97.69 54 THR B CA 1
ATOM 1352 C C . THR B 1 54 ? 2.014 -13.383 -9.406 1 97.69 54 THR B C 1
ATOM 1354 O O . THR B 1 54 ? 0.891 -12.875 -9.344 1 97.69 54 THR B O 1
ATOM 1357 N N . MET B 1 55 ? 3.07 -12.695 -9.789 1 97.12 55 MET B N 1
ATOM 1358 C CA . MET B 1 55 ? 2.887 -11.375 -10.391 1 97.12 55 MET B CA 1
ATOM 1359 C C . MET B 1 55 ? 1.951 -11.445 -11.586 1 97.12 55 MET B C 1
ATOM 1361 O O . MET B 1 55 ? 1.987 -12.406 -12.352 1 97.12 55 MET B O 1
ATOM 1365 N N . ASN B 1 56 ? 1.103 -10.422 -11.672 1 98.12 56 ASN B N 1
ATOM 1366 C CA . ASN B 1 56 ? 0.145 -10.258 -12.758 1 98.12 56 ASN B CA 1
ATOM 1367 C C . ASN B 1 56 ? -0.937 -11.336 -12.727 1 98.12 56 ASN B C 1
ATOM 1369 O O . ASN B 1 56 ? -1.682 -11.508 -13.688 1 98.12 56 ASN B O 1
ATOM 1373 N N . SER B 1 57 ? -1.015 -12.047 -11.648 1 98.44 57 SER B N 1
ATOM 1374 C CA . SER B 1 57 ? -2.162 -12.922 -11.453 1 98.44 57 SER B CA 1
ATOM 1375 C C . SER B 1 57 ? -3.445 -12.125 -11.258 1 98.44 57 SER B C 1
ATOM 1377 O O . SER B 1 57 ? -3.418 -11.023 -10.711 1 98.44 57 SER B O 1
ATOM 1379 N N . VAL B 1 58 ? -4.512 -12.688 -11.75 1 98.56 58 VAL B N 1
ATOM 1380 C CA . VAL B 1 58 ? -5.848 -12.203 -11.414 1 98.56 58 VAL B CA 1
ATOM 1381 C C . VAL B 1 58 ? -6.504 -13.148 -10.414 1 98.56 58 VAL B C 1
ATOM 1383 O O . VAL B 1 58 ? -6.602 -14.359 -10.656 1 98.56 58 VAL B O 1
ATOM 1386 N N . VAL B 1 59 ? -6.871 -12.586 -9.273 1 98.06 59 VAL B N 1
ATOM 1387 C CA . VAL B 1 59 ? -7.43 -13.406 -8.203 1 98.06 59 VAL B CA 1
ATOM 1388 C C . VAL B 1 59 ? -8.797 -12.859 -7.793 1 98.06 59 VAL B C 1
ATOM 1390 O O . VAL B 1 59 ? -9.023 -11.648 -7.824 1 98.06 59 VAL B O 1
ATOM 1393 N N . ARG B 1 60 ? -9.688 -13.75 -7.516 1 97.88 60 ARG B N 1
ATOM 1394 C CA . ARG B 1 60 ? -10.945 -13.391 -6.867 1 97.88 60 ARG B CA 1
ATOM 1395 C C . ARG B 1 60 ? -10.875 -13.641 -5.363 1 97.88 60 ARG B C 1
ATOM 1397 O O . ARG B 1 60 ? -10.539 -14.742 -4.922 1 97.88 60 ARG B O 1
ATOM 1404 N N . VAL B 1 61 ? -11.172 -12.562 -4.633 1 96.12 61 VAL B N 1
ATOM 1405 C CA . VAL B 1 61 ? -11.016 -12.641 -3.184 1 96.12 61 VAL B CA 1
ATOM 1406 C C . VAL B 1 61 ? -12.242 -12.047 -2.498 1 96.12 61 VAL B C 1
ATOM 1408 O O . VAL B 1 61 ? -13.008 -11.305 -3.119 1 96.12 61 VAL B O 1
ATOM 1411 N N . HIS B 1 62 ? -12.414 -12.391 -1.248 1 94.81 62 HIS B N 1
ATOM 1412 C CA . HIS B 1 62 ? -13.406 -11.711 -0.423 1 94.81 62 HIS B CA 1
ATOM 1413 C C . HIS B 1 62 ? -12.953 -11.641 1.032 1 94.81 62 HIS B C 1
ATOM 1415 O O . HIS B 1 62 ? -12.156 -12.461 1.481 1 94.81 62 HIS B O 1
ATOM 1421 N N . ALA B 1 63 ? -13.414 -10.625 1.684 1 90.12 63 ALA B N 1
ATOM 1422 C CA . ALA B 1 63 ? -13.18 -10.445 3.113 1 90.12 63 ALA B CA 1
ATOM 1423 C C . ALA B 1 63 ? -14.445 -10.711 3.918 1 90.12 63 ALA B C 1
ATOM 1425 O O . ALA B 1 63 ? -15.469 -10.047 3.709 1 90.12 63 ALA B O 1
ATOM 1426 N N . GLY B 1 64 ? -14.312 -11.633 4.828 1 87.88 64 GLY B N 1
ATOM 1427 C CA . GLY B 1 64 ? -15.484 -11.961 5.629 1 87.88 64 GLY B CA 1
ATOM 1428 C C . GLY B 1 64 ? -16.703 -12.297 4.789 1 87.88 64 GLY B C 1
ATOM 1429 O O . GLY B 1 64 ? -16.641 -13.141 3.896 1 87.88 64 GLY B O 1
ATOM 1430 N N . ALA B 1 65 ? -17.812 -11.547 5.109 1 83.38 65 ALA B N 1
ATOM 1431 C CA . ALA B 1 65 ? -19.078 -11.789 4.414 1 83.38 65 ALA B CA 1
ATOM 1432 C C . ALA B 1 65 ? -19.25 -10.828 3.242 1 83.38 65 ALA B C 1
ATOM 1434 O O . ALA B 1 65 ? -20.359 -10.672 2.719 1 83.38 65 ALA B O 1
ATOM 1435 N N . GLY B 1 66 ? -18.219 -10.227 2.91 1 84.62 66 GLY B N 1
ATOM 1436 C CA . GLY B 1 66 ? -18.328 -9.242 1.848 1 84.62 66 GLY B CA 1
ATOM 1437 C C . GLY B 1 66 ? -18.422 -9.859 0.466 1 84.62 66 GLY B C 1
ATOM 1438 O O . GLY B 1 66 ? -18.375 -11.078 0.324 1 84.62 66 GLY B O 1
ATOM 1439 N N . THR B 1 67 ? -18.578 -9 -0.481 1 87.75 67 THR B N 1
ATOM 1440 C CA . THR B 1 67 ? -18.703 -9.43 -1.869 1 87.75 67 THR B CA 1
ATOM 1441 C C . THR B 1 67 ? -17.328 -9.781 -2.449 1 87.75 67 THR B C 1
ATOM 1443 O O . THR B 1 67 ? -16.344 -9.125 -2.141 1 87.75 67 THR B O 1
ATOM 1446 N N . ALA B 1 68 ? -17.359 -10.852 -3.307 1 93.12 68 ALA B N 1
ATOM 1447 C CA . ALA B 1 68 ? -16.141 -11.242 -3.994 1 93.12 68 ALA B CA 1
ATOM 1448 C C . ALA B 1 68 ? -15.703 -10.18 -5 1 93.12 68 ALA B C 1
ATOM 1450 O O . ALA B 1 68 ? -16.547 -9.594 -5.691 1 93.12 68 ALA B O 1
ATOM 1451 N N . GLN B 1 69 ? -14.414 -9.945 -5.004 1 93.38 69 GLN B N 1
ATOM 1452 C CA . GLN B 1 69 ? -13.844 -8.984 -5.934 1 93.38 69 GLN B CA 1
ATOM 1453 C C . GLN B 1 69 ? -12.617 -9.555 -6.637 1 93.38 69 GLN B C 1
ATOM 1455 O O . GLN B 1 69 ? -11.875 -10.352 -6.055 1 93.38 69 GLN B O 1
ATOM 1460 N N . GLU B 1 70 ? -12.438 -9.039 -7.84 1 95.69 70 GLU B N 1
ATOM 1461 C CA . GLU B 1 70 ? -11.266 -9.477 -8.586 1 95.69 70 GLU B CA 1
ATOM 1462 C C . GLU B 1 70 ? -10.18 -8.406 -8.586 1 95.69 70 GLU B C 1
ATOM 1464 O O . GLU B 1 70 ? -10.469 -7.215 -8.727 1 95.69 70 GLU B O 1
ATOM 1469 N N . TRP B 1 71 ? -9 -8.875 -8.375 1 94.94 71 TRP B N 1
ATOM 1470 C CA . TRP B 1 71 ? -7.832 -8.008 -8.359 1 94.94 71 TRP B CA 1
ATOM 1471 C C . TRP B 1 71 ? -6.711 -8.578 -9.219 1 94.94 71 TRP B C 1
ATOM 1473 O O . TRP B 1 71 ? -6.523 -9.797 -9.273 1 94.94 71 TRP B O 1
ATOM 1483 N N . THR B 1 72 ? -6.02 -7.664 -9.852 1 97.44 72 THR B N 1
ATOM 1484 C CA . THR B 1 72 ? -4.762 -8.031 -10.492 1 97.44 72 THR B CA 1
ATOM 1485 C C . THR B 1 72 ? -3.572 -7.617 -9.633 1 97.44 72 THR B C 1
ATOM 1487 O O . THR B 1 72 ? -3.473 -6.461 -9.219 1 97.44 72 THR B O 1
ATOM 1490 N N . LEU B 1 73 ? -2.74 -8.562 -9.297 1 97.25 73 LEU B N 1
ATOM 1491 C CA . LEU B 1 73 ? -1.531 -8.25 -8.539 1 97.25 73 LEU B CA 1
ATOM 1492 C C . LEU B 1 73 ? -0.451 -7.688 -9.461 1 97.25 73 LEU B C 1
ATOM 1494 O O . LEU B 1 73 ? -0.006 -8.367 -10.391 1 97.25 73 LEU B O 1
ATOM 1498 N N . VAL B 1 74 ? 0.01 -6.461 -9.148 1 96.19 74 VAL B N 1
ATOM 1499 C CA . VAL B 1 74 ? 0.886 -5.801 -10.109 1 96.19 74 VAL B CA 1
ATOM 1500 C C . VAL B 1 74 ? 2.109 -5.234 -9.391 1 96.19 74 VAL B C 1
ATOM 1502 O O . VAL B 1 74 ? 2.172 -5.242 -8.164 1 96.19 74 VAL B O 1
ATOM 1505 N N . TYR B 1 75 ? 3.084 -4.793 -10.234 1 93.75 75 TYR B N 1
ATOM 1506 C CA . TYR B 1 75 ? 4.246 -4.059 -9.742 1 93.75 75 TYR B CA 1
ATOM 1507 C C . TYR B 1 75 ? 3.842 -2.684 -9.219 1 93.75 75 TYR B C 1
ATOM 1509 O O . TYR B 1 75 ? 2.814 -2.137 -9.625 1 93.75 75 TYR B O 1
ATOM 1517 N N . PRO B 1 76 ? 4.703 -2.164 -8.359 1 89.19 76 PRO B N 1
ATOM 1518 C CA . PRO B 1 76 ? 4.336 -0.906 -7.703 1 89.19 76 PRO B CA 1
ATOM 1519 C C . PRO B 1 76 ? 4.031 0.211 -8.695 1 89.19 76 PRO B C 1
ATOM 1521 O O . PRO B 1 76 ? 3.092 0.985 -8.492 1 89.19 76 PRO B O 1
ATOM 1524 N N . ASP B 1 77 ? 4.652 0.266 -9.867 1 86.44 77 ASP B N 1
ATOM 1525 C CA . ASP B 1 77 ? 4.496 1.348 -10.828 1 86.44 77 ASP B CA 1
ATOM 1526 C C . ASP B 1 77 ? 3.219 1.174 -11.648 1 86.44 77 ASP B C 1
ATOM 1528 O O . ASP B 1 77 ? 2.783 2.1 -12.336 1 86.44 77 ASP B O 1
ATOM 1532 N N . GLU B 1 78 ? 2.604 0.099 -11.492 1 90.44 78 GLU B N 1
ATOM 1533 C CA . GLU B 1 78 ? 1.406 -0.205 -12.273 1 90.44 78 GLU B CA 1
ATOM 1534 C C . GLU B 1 78 ? 0.154 -0.148 -11.398 1 90.44 78 GLU B C 1
ATOM 1536 O O . GLU B 1 78 ? -0.959 -0.348 -11.891 1 90.44 78 GLU B O 1
ATOM 1541 N N . ALA B 1 79 ? 0.35 0.039 -10.148 1 88.94 79 ALA B N 1
ATOM 1542 C CA . ALA B 1 79 ? -0.772 0.037 -9.211 1 88.94 79 ALA B CA 1
ATOM 1543 C C . ALA B 1 79 ? -1.801 1.1 -9.586 1 88.94 79 ALA B C 1
ATOM 1545 O O . ALA B 1 79 ? -1.44 2.211 -9.977 1 88.94 79 ALA B O 1
ATOM 1546 N N . ASN B 1 80 ? -3.064 0.716 -9.578 1 86.62 80 ASN B N 1
ATOM 1547 C CA . ASN B 1 80 ? -4.223 1.555 -9.875 1 86.62 80 ASN B CA 1
ATOM 1548 C C . ASN B 1 80 ? -5.5 0.98 -9.266 1 86.62 80 ASN B C 1
ATOM 1550 O O . ASN B 1 80 ? -6.156 0.133 -9.867 1 86.62 80 ASN B O 1
ATOM 1554 N N . LEU B 1 81 ? -5.863 1.469 -8.188 1 84.44 81 LEU B N 1
ATOM 1555 C CA . LEU B 1 81 ? -6.973 0.901 -7.434 1 84.44 81 LEU B CA 1
ATOM 1556 C C . LEU B 1 81 ? -8.273 0.996 -8.219 1 84.44 81 LEU B C 1
ATOM 1558 O O . LEU B 1 81 ? -9.078 0.062 -8.211 1 84.44 81 LEU B O 1
ATOM 1562 N N . ALA B 1 82 ? -8.469 2.098 -8.898 1 82.12 82 ALA B N 1
ATOM 1563 C CA . ALA B 1 82 ? -9.695 2.283 -9.68 1 82.12 82 ALA B CA 1
ATOM 1564 C C . ALA B 1 82 ? -9.805 1.234 -10.781 1 82.12 82 ALA B C 1
ATOM 1566 O O . ALA B 1 82 ? -10.914 0.868 -11.188 1 82.12 82 ALA B O 1
ATOM 1567 N N . ALA B 1 83 ? -8.727 0.754 -11.211 1 87.38 83 ALA B N 1
ATOM 1568 C CA . ALA B 1 83 ? -8.703 -0.252 -12.273 1 87.38 83 ALA B CA 1
ATOM 1569 C C . ALA B 1 83 ? -8.508 -1.651 -11.695 1 87.38 83 ALA B C 1
ATOM 1571 O O . ALA B 1 83 ? -8.156 -2.584 -12.414 1 87.38 83 ALA B O 1
ATOM 1572 N N . ALA B 1 84 ? -8.594 -1.805 -10.367 1 89.75 84 ALA B N 1
ATOM 1573 C CA . ALA B 1 84 ? -8.484 -3.066 -9.641 1 89.75 84 ALA B CA 1
ATOM 1574 C C . ALA B 1 84 ? -7.09 -3.672 -9.805 1 89.75 84 ALA B C 1
ATOM 1576 O O . ALA B 1 84 ? -6.945 -4.887 -9.969 1 89.75 84 ALA B O 1
ATOM 1577 N N . ARG B 1 85 ? -6.117 -2.801 -9.844 1 93.31 85 ARG B N 1
ATOM 1578 C CA . ARG B 1 85 ? -4.719 -3.211 -9.883 1 93.31 85 ARG B CA 1
ATOM 1579 C C . ARG B 1 85 ? -4.035 -2.959 -8.547 1 93.31 85 ARG B C 1
ATOM 1581 O O . ARG B 1 85 ? -3.766 -1.812 -8.188 1 93.31 85 ARG B O 1
ATOM 1588 N N . LEU B 1 86 ? -3.742 -4.027 -7.879 1 92.69 86 LEU B N 1
ATOM 1589 C CA . LEU B 1 86 ? -3.23 -3.994 -6.512 1 92.69 86 LEU B CA 1
ATOM 1590 C C . LEU B 1 86 ? -1.714 -4.152 -6.496 1 92.69 86 LEU B C 1
ATOM 1592 O O . LEU B 1 86 ? -1.185 -5.145 -7.008 1 92.69 86 LEU B O 1
ATOM 1596 N N . SER B 1 87 ? -1.091 -3.246 -5.887 1 91.44 87 SER B N 1
ATOM 1597 C CA . SER B 1 87 ? 0.363 -3.322 -5.777 1 91.44 87 SER B CA 1
ATOM 1598 C C . SER B 1 87 ? 0.792 -4.48 -4.887 1 91.44 87 SER B C 1
ATOM 1600 O O . SER B 1 87 ? 0.198 -4.711 -3.83 1 91.44 87 SER B O 1
ATOM 1602 N N . VAL B 1 88 ? 1.92 -5.078 -5.27 1 93.62 88 VAL B N 1
ATOM 1603 C CA . VAL B 1 88 ? 2.477 -6.176 -4.484 1 93.62 88 VAL B CA 1
ATOM 1604 C C . VAL B 1 88 ? 3.064 -5.633 -3.184 1 93.62 88 VAL B C 1
ATOM 1606 O O . VAL B 1 88 ? 3.256 -6.379 -2.221 1 93.62 88 VAL B O 1
ATOM 1609 N N . LEU B 1 89 ? 3.346 -4.305 -3.107 1 88.88 89 LEU B N 1
ATOM 1610 C CA . LEU B 1 89 ? 3.953 -3.729 -1.914 1 88.88 89 LEU B CA 1
ATOM 1611 C C . LEU B 1 89 ? 2.885 -3.238 -0.943 1 88.88 89 LEU B C 1
ATOM 1613 O O . LEU B 1 89 ? 3.203 -2.762 0.149 1 88.88 89 LEU B O 1
ATOM 1617 N N . SER B 1 90 ? 1.653 -3.305 -1.322 1 87.75 90 SER B N 1
ATOM 1618 C CA . SER B 1 90 ? 0.563 -3 -0.401 1 87.75 90 SER B CA 1
ATOM 1619 C C . SER B 1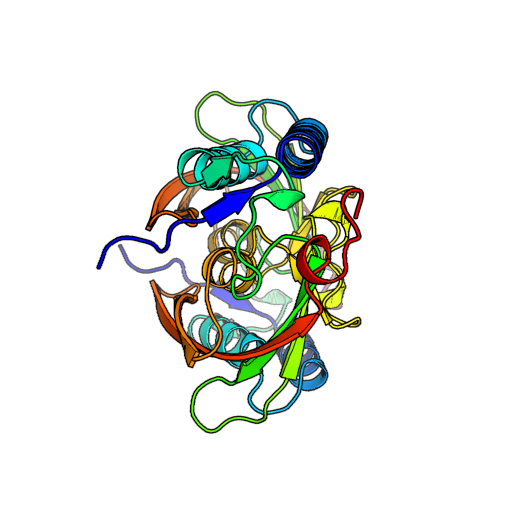 90 ? 0.355 -4.129 0.602 1 87.75 90 SER B C 1
ATOM 1621 O O . SER B 1 90 ? 0.78 -5.262 0.367 1 87.75 90 SER B O 1
ATOM 1623 N N . PRO B 1 91 ? -0.354 -3.857 1.643 1 87.69 91 PRO B N 1
ATOM 1624 C CA . PRO B 1 91 ? -0.604 -4.898 2.643 1 87.69 91 PRO B CA 1
ATOM 1625 C C . PRO B 1 91 ? -1.334 -6.109 2.064 1 87.69 91 PRO B C 1
ATOM 1627 O O . PRO B 1 91 ? -0.908 -7.25 2.271 1 87.69 91 PRO B O 1
ATOM 1630 N N . MET B 1 92 ? -2.326 -5.867 1.307 1 90.25 92 MET B N 1
ATOM 1631 C CA . MET B 1 92 ? -3.096 -6.961 0.717 1 90.25 92 MET B CA 1
ATOM 1632 C C . MET B 1 92 ? -2.291 -7.672 -0.367 1 90.25 92 MET B C 1
ATOM 1634 O O . MET B 1 92 ? -2.287 -8.898 -0.438 1 90.25 92 MET B O 1
ATOM 1638 N N . GLY B 1 93 ? -1.673 -6.867 -1.195 1 92.81 93 GLY B N 1
ATOM 1639 C CA . GLY B 1 93 ? -0.896 -7.453 -2.277 1 92.81 93 GLY B CA 1
ATOM 1640 C C . GLY B 1 93 ? 0.191 -8.391 -1.793 1 92.81 93 GLY B C 1
ATOM 1641 O O . GLY B 1 93 ? 0.336 -9.5 -2.311 1 92.81 93 GLY B O 1
ATOM 1642 N N . ALA B 1 94 ? 0.902 -7.973 -0.818 1 91.38 94 ALA B N 1
ATOM 1643 C CA . ALA B 1 94 ? 1.98 -8.789 -0.265 1 91.38 94 ALA B CA 1
ATOM 1644 C C . ALA B 1 94 ? 1.435 -10.078 0.349 1 91.38 94 ALA B C 1
ATOM 1646 O O . ALA B 1 94 ? 2.068 -11.133 0.263 1 91.38 94 ALA B O 1
ATOM 1647 N N . ALA B 1 95 ? 0.301 -10.016 0.921 1 91.69 95 ALA B N 1
ATOM 1648 C CA . ALA B 1 95 ? -0.325 -11.18 1.554 1 91.69 95 ALA B CA 1
ATOM 1649 C C . ALA B 1 95 ? -0.798 -12.18 0.509 1 91.69 95 ALA B C 1
ATOM 1651 O O . ALA B 1 95 ? -0.823 -13.391 0.767 1 91.69 95 ALA B O 1
ATOM 1652 N N . LEU B 1 96 ? -1.098 -11.727 -0.651 1 95.62 96 LEU B N 1
ATOM 1653 C CA . LEU B 1 96 ? -1.661 -12.57 -1.696 1 95.62 96 LEU B CA 1
ATOM 1654 C C . LEU B 1 96 ? -0.562 -13.344 -2.422 1 95.62 96 LEU B C 1
ATOM 1656 O O . LEU B 1 96 ? -0.77 -14.484 -2.838 1 95.62 96 LEU B O 1
ATOM 1660 N N . LEU B 1 97 ? 0.551 -12.703 -2.609 1 96.25 97 LEU B N 1
ATOM 1661 C CA . LEU B 1 97 ? 1.641 -13.312 -3.363 1 96.25 97 LEU B CA 1
ATOM 1662 C C . LEU B 1 97 ? 2.053 -14.641 -2.744 1 96.25 97 LEU B C 1
ATOM 1664 O O . LEU B 1 97 ? 2.342 -14.711 -1.547 1 96.25 97 LEU B O 1
ATOM 1668 N N . GLY B 1 98 ? 1.972 -15.688 -3.547 1 95.88 98 GLY B N 1
ATOM 1669 C CA . GLY B 1 98 ? 2.348 -17.016 -3.082 1 95.88 98 GLY B CA 1
ATOM 1670 C C . GLY B 1 98 ? 1.179 -17.797 -2.529 1 95.88 98 GLY B C 1
ATOM 1671 O O . GLY B 1 98 ? 1.304 -19 -2.266 1 95.88 98 GLY B O 1
ATOM 1672 N N . GLY B 1 99 ? 0.05 -17.125 -2.307 1 96.19 99 GLY B N 1
ATOM 1673 C CA . GLY B 1 99 ? -1.132 -17.828 -1.824 1 96.19 99 GLY B CA 1
ATOM 1674 C C . GLY B 1 99 ? -1.722 -18.781 -2.846 1 96.19 99 GLY B C 1
ATOM 1675 O O . GLY B 1 99 ? -1.341 -18.75 -4.016 1 96.19 99 GLY B O 1
ATOM 1676 N N . ARG B 1 100 ? -2.613 -19.672 -2.316 1 97.06 100 ARG B N 1
ATOM 1677 C CA . ARG B 1 100 ? -3.32 -20.609 -3.172 1 97.06 100 ARG B CA 1
ATOM 1678 C C . ARG B 1 100 ? -4.832 -20.438 -3.062 1 97.06 100 ARG B C 1
ATOM 1680 O O . ARG B 1 100 ? -5.324 -19.891 -2.07 1 97.06 100 ARG B O 1
ATOM 1687 N N . ALA B 1 101 ? -5.461 -20.906 -4.18 1 96.62 101 ALA B N 1
ATOM 1688 C CA . ALA B 1 101 ? -6.918 -20.922 -4.074 1 96.62 101 ALA B CA 1
ATOM 1689 C C . ALA B 1 101 ? -7.371 -21.703 -2.848 1 96.62 101 ALA B C 1
ATOM 1691 O O . ALA B 1 101 ? -6.859 -22.797 -2.574 1 96.62 101 ALA B O 1
ATOM 1692 N N . GLY B 1 102 ? -8.203 -21.047 -2.113 1 96.06 102 GLY B N 1
ATOM 1693 C CA . GLY B 1 102 ? -8.703 -21.703 -0.906 1 96.06 102 GLY B CA 1
ATOM 1694 C C . GLY B 1 102 ? -8.031 -21.188 0.358 1 96.06 102 GLY B C 1
ATOM 1695 O O . GLY B 1 102 ? -8.562 -21.359 1.458 1 96.06 102 GLY B O 1
ATOM 1696 N N . ASP B 1 103 ? -6.883 -20.547 0.212 1 96.5 103 ASP B N 1
ATOM 1697 C CA . ASP B 1 103 ? -6.152 -20.031 1.365 1 96.5 103 ASP B CA 1
ATOM 1698 C C . ASP B 1 103 ? -6.84 -18.797 1.953 1 96.5 103 ASP B C 1
ATOM 1700 O O . ASP B 1 103 ? -7.504 -18.047 1.234 1 96.5 103 ASP B O 1
ATOM 1704 N N . GLU B 1 104 ? -6.723 -18.672 3.258 1 95.94 104 GLU B N 1
ATOM 1705 C CA . GLU B 1 104 ? -6.957 -17.391 3.932 1 95.94 104 GLU B CA 1
ATOM 1706 C C . GLU B 1 104 ? -5.641 -16.719 4.293 1 95.94 104 GLU B C 1
ATOM 1708 O O . GLU B 1 104 ? -4.84 -17.25 5.055 1 95.94 104 GLU B O 1
ATOM 1713 N N . VAL B 1 105 ? -5.449 -15.57 3.678 1 94.06 105 VAL B N 1
ATOM 1714 C CA . VAL B 1 105 ? -4.223 -14.836 3.959 1 94.06 105 VAL B CA 1
ATOM 1715 C C . VAL B 1 105 ? -4.523 -13.656 4.879 1 94.06 105 VAL B C 1
ATOM 1717 O O . VAL B 1 105 ? -5.672 -13.211 4.973 1 94.06 105 VAL B O 1
ATOM 1720 N N . HIS B 1 106 ? -3.463 -13.188 5.562 1 92.06 106 HIS B N 1
ATOM 1721 C CA . HIS B 1 106 ? -3.66 -12.156 6.566 1 92.06 106 HIS B CA 1
ATOM 1722 C C . HIS B 1 106 ? -2.766 -10.945 6.301 1 92.06 106 HIS B C 1
ATOM 1724 O O . HIS B 1 106 ? -1.649 -11.094 5.797 1 92.06 106 HIS B O 1
ATOM 1730 N N . TYR B 1 107 ? -3.314 -9.781 6.59 1 88.88 107 TYR B N 1
ATOM 1731 C CA . TYR B 1 107 ? -2.543 -8.555 6.445 1 88.88 107 TYR B CA 1
ATOM 1732 C C . TYR B 1 107 ? -2.857 -7.574 7.57 1 88.88 107 TYR B C 1
ATOM 1734 O O . TYR B 1 107 ? -3.932 -7.64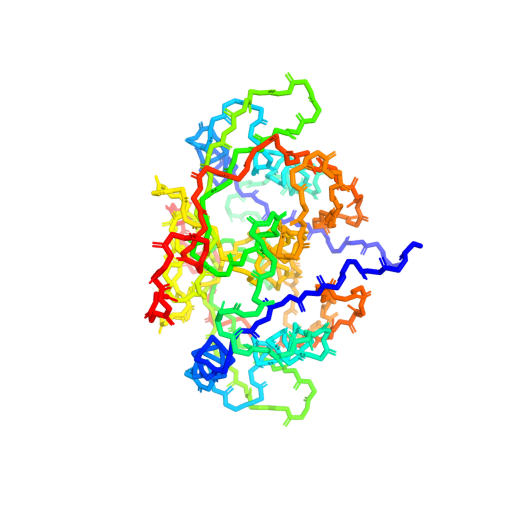1 8.172 1 88.88 107 TYR B O 1
ATOM 1742 N N . ALA B 1 108 ? -1.954 -6.676 7.773 1 83 108 ALA B N 1
ATOM 1743 C CA . ALA B 1 108 ? -2.092 -5.734 8.883 1 83 108 ALA B CA 1
ATOM 1744 C C . ALA B 1 108 ? -2.723 -4.426 8.414 1 83 108 ALA B C 1
ATOM 1746 O O . ALA B 1 108 ? -2.389 -3.918 7.336 1 83 108 ALA B O 1
ATOM 1747 N N . ALA B 1 109 ? -3.672 -3.982 9.297 1 79.62 109 ALA B N 1
ATOM 1748 C CA . ALA B 1 109 ? -4.246 -2.656 9.094 1 79.62 109 ALA B CA 1
ATOM 1749 C C . ALA B 1 109 ? -3.34 -1.568 9.664 1 79.62 109 ALA B C 1
ATOM 1751 O O . ALA B 1 109 ? -2.398 -1.862 10.398 1 79.62 109 ALA B O 1
ATOM 1752 N N . PRO B 1 110 ? -3.607 -0.323 9.273 1 72.44 110 PRO B N 1
ATOM 1753 C CA . PRO B 1 110 ? -2.805 0.787 9.797 1 72.44 110 PRO B CA 1
ATOM 1754 C C . PRO B 1 110 ? -2.826 0.867 11.32 1 72.44 110 PRO B C 1
ATOM 1756 O O . PRO B 1 110 ? -1.868 1.353 11.93 1 72.44 110 PRO B O 1
ATOM 1759 N N . ASP B 1 111 ? -3.842 0.349 11.922 1 72.06 111 ASP B N 1
ATOM 1760 C CA . ASP B 1 111 ? -3.959 0.453 13.367 1 72.06 111 ASP B CA 1
ATOM 1761 C C . ASP B 1 111 ? -3.322 -0.75 14.062 1 72.06 111 ASP B C 1
ATOM 1763 O O . ASP B 1 111 ? -3.4 -0.884 15.281 1 72.06 111 ASP B O 1
ATOM 1767 N N . GLY B 1 112 ? -2.785 -1.648 13.328 1 74.62 112 GLY B N 1
ATOM 1768 C CA . GLY B 1 112 ? -2.105 -2.805 13.891 1 74.62 112 GLY B CA 1
ATOM 1769 C C . GLY B 1 112 ? -2.977 -4.047 13.938 1 74.62 112 GLY B C 1
ATOM 1770 O O . GLY B 1 112 ? -2.484 -5.148 14.188 1 74.62 112 GLY B O 1
ATOM 1771 N N . SER B 1 113 ? -4.238 -3.842 13.719 1 82 113 SER B N 1
ATOM 1772 C CA . SER B 1 113 ? -5.109 -5.012 13.68 1 82 113 SER B CA 1
ATOM 1773 C C . SER B 1 113 ? -4.867 -5.844 12.422 1 82 113 SER B C 1
ATOM 1775 O O . SER B 1 113 ? -4.305 -5.348 11.445 1 82 113 SER B O 1
ATOM 1777 N N . THR B 1 114 ? -5.223 -7.145 12.531 1 87.12 114 THR B N 1
ATOM 1778 C CA . THR B 1 114 ? -5.016 -8.062 11.414 1 87.12 114 THR B CA 1
ATOM 1779 C C . THR B 1 114 ? -6.336 -8.367 10.719 1 87.12 114 THR B C 1
ATOM 1781 O O . THR B 1 114 ? -7.352 -8.609 11.375 1 87.12 114 THR B O 1
ATOM 1784 N N . HIS B 1 115 ? -6.27 -8.273 9.375 1 89.31 115 HIS B N 1
ATOM 1785 C CA . HIS B 1 115 ? -7.422 -8.625 8.555 1 89.31 115 HIS B CA 1
ATOM 1786 C C . HIS B 1 115 ? -7.18 -9.922 7.781 1 89.31 115 HIS B C 1
ATOM 1788 O O . HIS B 1 115 ? -6.031 -10.297 7.539 1 89.31 115 HIS B O 1
ATOM 1794 N N . ALA B 1 116 ? -8.328 -10.555 7.469 1 93.19 116 ALA B N 1
ATOM 1795 C CA . ALA B 1 116 ? -8.258 -11.797 6.707 1 93.19 116 ALA B CA 1
ATOM 1796 C C . ALA B 1 116 ? -8.836 -11.609 5.305 1 93.19 116 ALA B C 1
ATOM 1798 O O . ALA B 1 116 ? -9.828 -10.906 5.121 1 93.19 116 ALA B O 1
ATOM 1799 N N . LEU B 1 117 ? -8.164 -12.258 4.395 1 94.25 117 LEU B N 1
ATOM 1800 C CA . LEU B 1 117 ? -8.578 -12.25 2.996 1 94.25 117 LEU B CA 1
ATOM 1801 C C . LEU B 1 117 ? -8.594 -13.664 2.428 1 94.25 117 LEU B C 1
ATOM 1803 O O . LEU B 1 117 ? -7.586 -14.375 2.484 1 94.25 117 LEU B O 1
ATOM 1807 N N . ARG B 1 118 ? -9.719 -14.055 1.893 1 96.31 118 ARG B N 1
ATOM 1808 C CA . ARG B 1 118 ? -9.836 -15.375 1.287 1 96.31 118 ARG B CA 1
ATOM 1809 C C . ARG B 1 118 ? -9.609 -15.312 -0.219 1 96.31 118 ARG B C 1
ATOM 1811 O O . ARG B 1 118 ? -10.188 -14.469 -0.906 1 96.31 118 ARG B O 1
ATOM 1818 N N . ILE B 1 119 ? -8.766 -16.25 -0.647 1 97.44 119 ILE B N 1
ATOM 1819 C CA . ILE B 1 119 ? -8.586 -16.406 -2.086 1 97.44 119 ILE B CA 1
ATOM 1820 C C . ILE B 1 119 ? -9.562 -17.453 -2.609 1 97.44 119 ILE B C 1
AT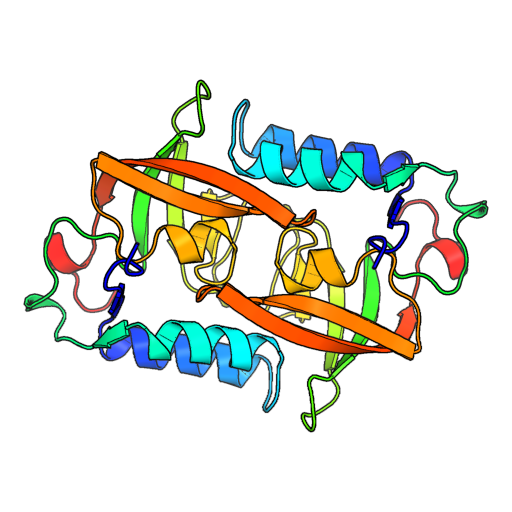OM 1822 O O . ILE B 1 119 ? -9.367 -18.656 -2.395 1 97.44 119 ILE B O 1
ATOM 1826 N N . ASP B 1 120 ? -10.555 -16.984 -3.314 1 97.5 120 ASP B N 1
ATOM 1827 C CA . ASP B 1 120 ? -11.555 -17.922 -3.809 1 97.5 120 ASP B CA 1
ATOM 1828 C C . ASP B 1 120 ? -11.031 -18.703 -5.008 1 97.5 120 ASP B C 1
ATOM 1830 O O . ASP B 1 120 ? -11.18 -19.938 -5.062 1 97.5 120 ASP B O 1
ATOM 1834 N N . VAL B 1 121 ? -10.469 -17.984 -5.914 1 97.88 121 VAL B N 1
ATOM 1835 C CA . VAL B 1 121 ? -9.984 -18.594 -7.152 1 97.88 121 VAL B CA 1
ATOM 1836 C C . VAL B 1 121 ? -8.852 -17.75 -7.738 1 97.88 121 VAL B C 1
ATOM 1838 O O . VAL B 1 121 ? -8.812 -16.531 -7.543 1 97.88 121 VAL B O 1
ATOM 1841 N N . ILE B 1 122 ? -7.949 -18.422 -8.336 1 98.44 122 ILE B N 1
ATOM 1842 C CA . ILE B 1 122 ? -6.988 -17.766 -9.219 1 98.44 122 ILE B CA 1
ATOM 1843 C C . ILE B 1 122 ? -7.5 -17.781 -10.656 1 98.44 122 ILE B C 1
ATOM 1845 O O . ILE B 1 122 ? -7.375 -18.797 -11.344 1 98.44 122 ILE B O 1
ATOM 1849 N N . VAL B 1 123 ? -8.016 -16.656 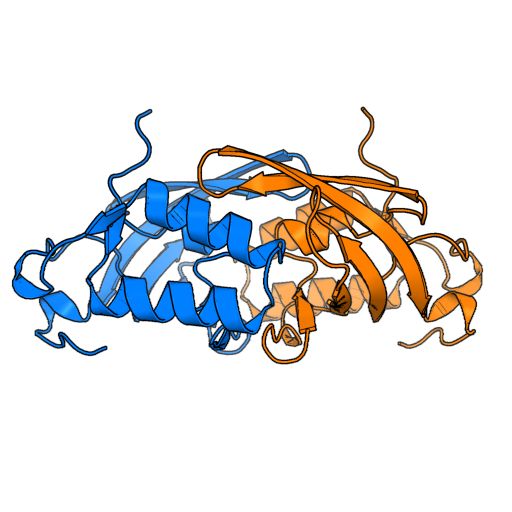-11.078 1 98.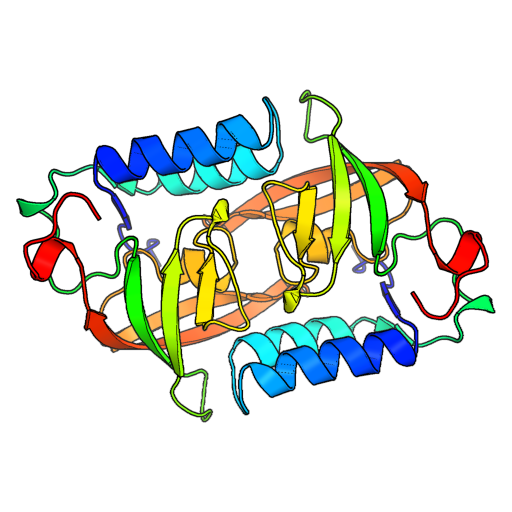56 123 VAL B N 1
ATOM 1850 C CA . VAL B 1 123 ? -8.703 -16.547 -12.359 1 98.56 123 VAL B CA 1
ATOM 1851 C C . VAL B 1 123 ? -7.695 -16.672 -13.5 1 98.56 123 VAL B C 1
ATOM 1853 O O . VAL B 1 123 ? -8 -17.234 -14.547 1 98.56 123 VAL B O 1
ATOM 1856 N N . PHE B 1 124 ? -6.523 -16.125 -13.266 1 98.69 124 PHE B N 1
ATOM 1857 C CA . PHE B 1 124 ? -5.469 -16.109 -14.273 1 98.69 124 PHE B CA 1
ATOM 1858 C C . PHE B 1 124 ? -4.094 -16.094 -13.625 1 98.69 124 PHE B C 1
ATOM 1860 O O . PHE B 1 124 ? -3.863 -15.367 -12.656 1 98.69 124 PHE B O 1
ATOM 1867 N N . GLN B 1 125 ? -3.324 -16.891 -14.078 1 98.12 125 GLN B N 1
ATOM 1868 C CA . GLN B 1 125 ? -1.906 -16.922 -13.734 1 98.12 125 GLN B CA 1
ATOM 1869 C C . GLN B 1 125 ? -1.038 -17.016 -14.992 1 98.12 125 GLN B C 1
ATOM 1871 O O . GLN B 1 125 ? -1.144 -17.969 -15.758 1 98.12 125 GLN B O 1
ATOM 1876 N N . PRO B 1 126 ? -0.192 -16.031 -15.125 1 98.19 126 PRO B N 1
ATOM 1877 C CA . PRO B 1 126 ? 0.534 -15.945 -16.391 1 98.19 126 PRO B CA 1
ATOM 1878 C C . PRO B 1 126 ? 1.321 -17.219 -16.703 1 98.19 126 PRO B C 1
ATOM 1880 O O . PRO B 1 126 ? 1.245 -17.734 -17.828 1 98.19 126 PRO B O 1
ATOM 1883 N N . GLU B 1 127 ? 2.053 -17.75 -15.742 1 97 127 GLU B N 1
ATOM 1884 C CA . GLU B 1 127 ? 2.891 -18.922 -15.969 1 97 127 GLU B CA 1
ATOM 1885 C C . GLU B 1 127 ? 2.045 -20.156 -16.281 1 97 127 GLU B C 1
ATOM 1887 O O . GLU B 1 127 ? 2.393 -20.953 -17.141 1 97 127 GLU B O 1
ATOM 1892 N N . ALA B 1 128 ? 0.921 -20.328 -15.547 1 96.62 128 ALA B N 1
ATOM 1893 C CA . ALA B 1 128 ? 0.012 -21.438 -15.828 1 96.62 128 ALA B CA 1
ATOM 1894 C C . ALA B 1 128 ? -0.55 -21.344 -17.25 1 96.62 128 ALA B C 1
ATOM 1896 O O . ALA B 1 128 ? -0.832 -22.375 -17.875 1 96.62 128 ALA B O 1
ATOM 1897 N N . ALA B 1 129 ? -0.71 -20.172 -17.719 1 97.44 129 ALA B N 1
ATOM 1898 C CA . ALA B 1 129 ? -1.256 -19.938 -19.062 1 97.44 129 ALA B CA 1
ATOM 1899 C C . ALA B 1 129 ? -0.155 -19.969 -20.109 1 97.44 129 ALA B C 1
ATOM 1901 O O . ALA B 1 129 ? -0.415 -19.734 -21.297 1 97.44 129 ALA B O 1
ATOM 1902 N N . GLY B 1 130 ? 1.05 -20.188 -19.641 1 96.38 130 GLY B N 1
ATOM 1903 C CA . GLY B 1 130 ? 2.17 -20.297 -20.562 1 96.38 130 GLY B CA 1
ATOM 1904 C C . GLY B 1 130 ? 2.768 -18.953 -20.938 1 96.38 130 GLY B C 1
ATOM 1905 O O . GLY B 1 130 ? 3.537 -18.859 -21.891 1 96.38 130 GLY B O 1
ATOM 1906 N N . HIS B 1 131 ? 2.402 -17.859 -20.25 1 96 131 HIS B N 1
ATOM 1907 C CA . HIS B 1 131 ? 2.965 -16.531 -20.484 1 96 131 HIS B CA 1
ATOM 1908 C C . HIS B 1 131 ? 4.125 -16.266 -19.531 1 96 131 HIS B C 1
ATOM 1910 O O . HIS B 1 131 ? 3.93 -15.711 -18.453 1 96 131 HIS B O 1
ATOM 1916 N N . TYR B 1 132 ? 5.285 -16.469 -20.016 1 93.88 132 TYR B N 1
ATOM 1917 C CA . TYR B 1 132 ? 6.43 -16.469 -19.125 1 93.88 132 TYR B CA 1
ATOM 1918 C C . TYR B 1 132 ? 7.121 -15.117 -19.094 1 93.88 132 TYR B C 1
ATOM 1920 O O . TYR B 1 132 ? 8.07 -14.906 -18.344 1 93.88 132 TYR B O 1
ATOM 1928 N N . THR B 1 133 ? 6.594 -14.102 -19.875 1 91.38 133 THR B N 1
ATOM 1929 C CA . THR B 1 133 ? 7.266 -12.812 -19.906 1 91.38 133 THR B CA 1
ATOM 1930 C C . THR B 1 133 ? 6.34 -11.703 -19.422 1 91.38 133 THR B C 1
ATOM 1932 O O . THR B 1 133 ? 6.625 -10.523 -19.594 1 91.38 133 THR B O 1
ATOM 1935 N N . LEU B 1 134 ? 5.273 -12.242 -18.828 1 87.5 134 LEU B N 1
ATOM 1936 C CA . LEU B 1 134 ? 4.352 -11.266 -18.25 1 87.5 134 LEU B CA 1
ATOM 1937 C C . LEU B 1 134 ? 4.777 -10.883 -16.844 1 87.5 134 LEU B C 1
ATOM 1939 O O . LEU B 1 134 ? 5.379 -11.695 -16.125 1 87.5 134 LEU B O 1
#

Secondary structure (DSSP, 8-state):
-----EEE-HHHHHHHHHHHHHH-TT-HHHHHHHHHHHTEEE--GGGS-TTB--TT-EEEEE-TTS--EEEEEE-GGG-BGGGTEEETTSHHHHHHTT-BTT-EEEEE-TTS-EEEEEEEEEEE-TTTTT-TT-/-----EEE-HHHHHHHHHHHHHH-TT-HHHHHHHHHHHTEEE--GGGS-TTB--TT-EEEEE-TTS--EEEEEE-GGG-BGGGTEEETTSHHHHHHTT-BTT-EEEEE-TTS-EEEEEEEEEEE-TTTTT-TT-